Protein AF-A0A9D8AM52-F1 (afdb_monomer)

Sequence (267 aa):
MDIVVISSILGIGSLGLLFGAGLAYASKKFAVEVDPKIEHILDELPGANCGGCGYPGCSGYAEAVVKSGADISLCAPGGDEVIGKIAHILGVEAVAAERRVAVVQCQGNNELAPKRFEYDGVLDCNAAELVMGGDKACTYGCLGLGSCVNACPFDAMEMRDNGLPYVFEEKCTACGMCVAACPRGIMKIIPVSQKIFLGCVSLDKTKAVKQVCKVGCTACTLCSKEKVTPSGSIEMEGNLPKILNIKAEDLNNAVEKCPTKSYVVRN

Mean predicted aligned error: 7.85 Å

pLDDT: mean 92.97, std 5.01, range [64.19, 97.94]

Solvent-accessible surface area (backbone atoms only — not comparable to full-atom values): 14713 Å² total; per-residue (Å²): 131,58,70,65,58,55,52,51,52,51,51,53,51,51,50,50,51,53,51,50,51,50,50,54,50,48,53,64,75,68,58,74,88,70,61,67,66,31,57,58,39,36,73,59,44,80,72,72,52,64,40,57,63,77,31,77,27,48,62,44,39,24,42,32,38,71,77,70,64,43,73,70,63,47,52,47,72,40,41,60,65,33,25,44,54,45,18,62,75,72,74,50,86,64,71,78,61,84,60,43,27,60,43,65,25,48,68,47,28,59,89,40,21,39,64,75,53,86,80,87,73,70,81,29,42,61,65,35,36,73,54,84,48,28,37,39,51,39,76,46,50,70,77,51,40,47,36,36,39,76,47,40,94,61,74,21,44,45,75,43,98,55,38,43,72,46,64,42,63,92,50,34,38,43,41,50,42,31,34,76,48,29,85,62,62,39,38,44,78,44,48,65,81,48,38,64,48,63,17,46,71,47,74,49,50,47,66,64,26,61,74,29,19,65,31,41,49,36,51,77,61,59,48,45,31,55,95,34,16,72,84,58,30,27,44,72,58,88,42,41,79,40,74,75,43,64,82,50,77,45,54,57,44,28,45,72,70,34,93,36,54,24,52,43,77,61,132

Secondary structure (DSSP, 8-state):
--HHHHHHHHHHHHHHHHHHHHHHHHHHHT-----HHHHHHHHHS------TTSSSHHHHHHHHHHHH---TT--TTTHHHHHHHHHHHHT----PPPPEEEEE-----TTTS-BSS---S-S-HHHHHHTTS-SBSSTTS---S-HHHHT-TT--EEE-TTSSEEE-TTT-----HHHHT-TT--EEEEETT--EEE-------THHHHHH-SSS-----GGGSTTT-TT--EEEETTEEEES-TT-TTHHHHHHT-TT--EEE--

Foldseek 3Di:
DDPVVVVVCCVVVVVCVVVVVVVVVCCVVPPDDDDVQLVQLLVLAPQPQLCLLVARGSSRVSCCCPPVVRDQCSRLLSFQVSQVSSCVSVVHDRDGDQHKFKDFLAPFFCVFFPFPDDDDDPLALVVQCVVVCHRTLQSLHQNLSCQLCVQDPQNQWDRDPSSDIDGNRVSGSSSCSSCVRHPNSRMDMDGPLQQKDFSEDDLAADPSCVVGG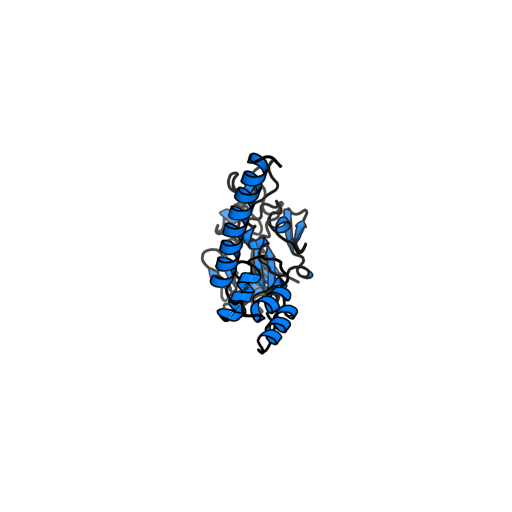LQHQRLPCPCQDCVQVVVSQWDDDRSDIDGNDSNRPSVVSSCVPRPSSRMGGHD

Radius of gyration: 26.73 Å; Cα contacts (8 Å, |Δi|>4): 460; chains: 1; bounding box: 59×30×101 Å

Structure (mmCIF, N/CA/C/O backbone):
data_AF-A0A9D8AM52-F1
#
_entry.id   AF-A0A9D8AM52-F1
#
loop_
_atom_site.group_PDB
_atom_site.id
_atom_site.type_symbol
_atom_site.label_atom_id
_atom_site.label_alt_id
_atom_site.label_comp_id
_atom_site.label_asym_id
_atom_site.label_entity_id
_atom_site.label_seq_id
_atom_site.pdbx_PDB_ins_code
_atom_site.Cartn_x
_atom_site.Cartn_y
_atom_site.Cartn_z
_atom_site.occupancy
_atom_site.B_iso_or_equiv
_atom_site.auth_seq_id
_atom_site.auth_comp_id
_atom_site.auth_asym_id
_atom_site.auth_atom_id
_atom_site.pdbx_PDB_model_num
ATOM 1 N N . MET A 1 1 ? 14.590 5.557 -71.916 1.00 64.19 1 MET A N 1
ATOM 2 C CA . MET A 1 1 ? 14.051 5.837 -70.571 1.00 64.19 1 MET A CA 1
ATOM 3 C C . MET A 1 1 ? 13.563 7.267 -70.595 1.00 64.19 1 MET A C 1
ATOM 5 O O . MET A 1 1 ? 14.347 8.132 -70.970 1.00 64.19 1 MET A O 1
ATOM 9 N N . ASP A 1 2 ? 12.278 7.494 -70.337 1.00 88.62 2 ASP A N 1
ATOM 10 C CA . ASP A 1 2 ? 11.677 8.820 -70.491 1.00 88.62 2 ASP A CA 1
ATOM 11 C C . ASP A 1 2 ? 12.324 9.838 -69.554 1.00 88.62 2 ASP A C 1
ATOM 13 O O . ASP A 1 2 ? 12.661 9.528 -68.409 1.00 88.62 2 ASP A O 1
ATOM 17 N N . ILE A 1 3 ? 12.468 11.073 -70.033 1.00 88.25 3 ILE A N 1
ATOM 18 C CA . ILE A 1 3 ? 13.047 12.182 -69.263 1.00 88.25 3 ILE A CA 1
ATOM 19 C C . ILE A 1 3 ? 12.317 12.399 -67.928 1.00 88.25 3 ILE A C 1
ATOM 21 O O . ILE A 1 3 ? 12.941 12.722 -66.920 1.00 88.25 3 ILE A O 1
ATOM 25 N N . VAL A 1 4 ? 11.012 12.113 -67.903 1.00 88.06 4 VAL A N 1
ATOM 26 C CA . VAL A 1 4 ? 10.169 12.140 -66.704 1.00 88.06 4 VAL A CA 1
ATOM 27 C C . VAL A 1 4 ? 10.651 11.108 -65.683 1.00 88.06 4 VAL A C 1
ATOM 29 O O . VAL A 1 4 ? 10.910 11.464 -64.537 1.00 88.06 4 VAL A O 1
ATOM 32 N N . VAL A 1 5 ? 10.882 9.862 -66.107 1.00 89.38 5 VAL A N 1
ATOM 33 C CA . VAL A 1 5 ? 11.345 8.770 -65.234 1.00 89.38 5 VAL A CA 1
ATOM 34 C C . VAL A 1 5 ? 12.719 9.088 -64.641 1.00 89.38 5 VAL A C 1
ATOM 36 O O . VAL A 1 5 ? 12.931 8.909 -63.443 1.00 89.38 5 VAL A O 1
ATOM 39 N N . ILE A 1 6 ? 13.637 9.630 -65.446 1.00 90.31 6 ILE A N 1
ATOM 40 C CA . ILE A 1 6 ? 14.973 10.029 -64.973 1.00 90.31 6 ILE A CA 1
ATOM 41 C C . ILE A 1 6 ? 14.870 11.171 -63.951 1.00 90.31 6 ILE A C 1
ATOM 43 O O . ILE A 1 6 ? 15.519 11.120 -62.905 1.00 90.31 6 ILE A O 1
ATOM 47 N N . SER A 1 7 ? 14.027 12.176 -64.211 1.00 89.62 7 SER A N 1
ATOM 48 C CA . SER A 1 7 ? 13.844 13.314 -63.301 1.00 89.62 7 SER A CA 1
ATOM 49 C C . SER A 1 7 ? 13.220 12.914 -61.958 1.00 89.62 7 SER A C 1
ATOM 51 O O . SER A 1 7 ? 13.641 13.419 -60.919 1.00 89.62 7 SER A O 1
ATOM 53 N N . SER A 1 8 ? 12.291 11.950 -61.948 1.00 91.44 8 SER A N 1
ATOM 54 C CA . SER A 1 8 ? 11.694 11.415 -60.719 1.00 91.44 8 SER A CA 1
ATOM 55 C C . SER A 1 8 ? 12.702 10.625 -59.885 1.00 91.44 8 SER A C 1
ATOM 57 O O . SER A 1 8 ?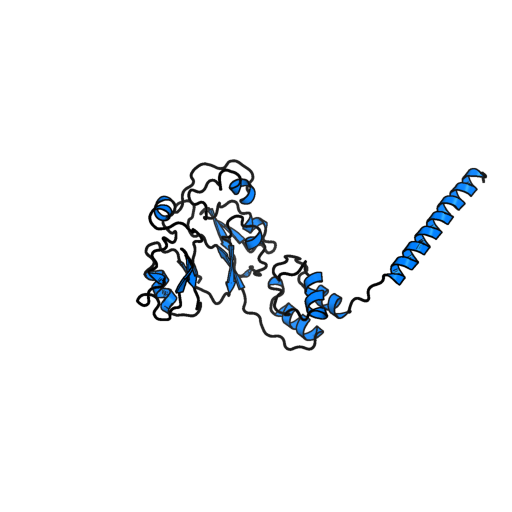 12.762 10.809 -58.670 1.00 91.44 8 SER A O 1
ATOM 59 N N . ILE A 1 9 ? 13.527 9.788 -60.526 1.00 94.06 9 ILE A N 1
ATOM 60 C CA . ILE A 1 9 ? 14.575 9.014 -59.841 1.00 94.06 9 ILE A CA 1
ATOM 61 C C . ILE A 1 9 ? 15.599 9.956 -59.203 1.00 94.06 9 ILE A C 1
ATOM 63 O O . ILE A 1 9 ? 15.948 9.785 -58.036 1.00 94.06 9 ILE A O 1
ATOM 67 N N . LEU A 1 10 ? 16.045 10.980 -59.936 1.00 93.94 10 LEU A N 1
ATOM 68 C CA . LEU A 1 10 ? 16.987 11.970 -59.411 1.00 93.94 10 LEU A CA 1
ATOM 69 C C . LEU A 1 10 ? 16.368 12.816 -58.293 1.00 93.94 10 LEU A C 1
ATOM 71 O O . LEU A 1 10 ? 17.018 13.049 -57.274 1.00 93.94 10 LEU A O 1
ATOM 75 N N . GLY A 1 11 ? 15.112 13.240 -58.445 1.00 94.88 11 GLY A N 1
ATOM 76 C CA . GLY A 1 11 ? 14.396 14.017 -57.434 1.00 94.88 11 GLY A CA 1
ATOM 77 C C . GLY A 1 11 ? 14.260 13.267 -56.110 1.00 94.88 11 GLY A C 1
ATOM 78 O O . GLY A 1 11 ? 14.689 13.758 -55.069 1.00 94.88 11 GLY A O 1
ATOM 79 N N . ILE A 1 12 ? 13.734 12.042 -56.143 1.00 94.94 12 ILE A N 1
ATOM 80 C CA . ILE A 1 12 ? 13.557 11.226 -54.932 1.00 94.94 12 ILE A CA 1
ATOM 81 C C . ILE A 1 12 ? 14.914 10.789 -54.362 1.00 94.94 12 ILE A C 1
ATOM 83 O O . ILE A 1 12 ? 15.113 10.844 -53.149 1.00 94.94 12 ILE A O 1
ATOM 87 N N . GLY A 1 13 ? 15.867 10.407 -55.219 1.00 95.94 13 GLY A N 1
ATOM 88 C CA . GLY A 1 13 ? 17.202 9.982 -54.796 1.00 95.94 13 GLY A CA 1
ATOM 89 C C . GLY A 1 13 ? 17.990 11.092 -54.096 1.00 95.94 13 GLY A C 1
ATOM 90 O O . GLY A 1 13 ? 18.577 10.861 -53.040 1.00 95.94 13 GLY A O 1
ATOM 91 N N . SER A 1 14 ? 17.960 12.311 -54.639 1.00 95.25 14 SER A N 1
ATOM 92 C CA . SER A 1 14 ? 18.618 13.480 -54.035 1.00 95.25 14 SER A CA 1
ATOM 93 C C . SER A 1 14 ? 17.986 13.880 -52.706 1.00 95.25 14 SER A C 1
ATOM 95 O O . SER A 1 14 ? 18.705 14.124 -51.738 1.00 95.25 14 SER A O 1
ATOM 97 N N . LEU A 1 15 ? 16.654 13.884 -52.628 1.00 95.88 15 LEU A N 1
ATOM 98 C CA . LEU A 1 15 ? 15.936 14.202 -51.400 1.00 95.88 15 LEU A CA 1
ATOM 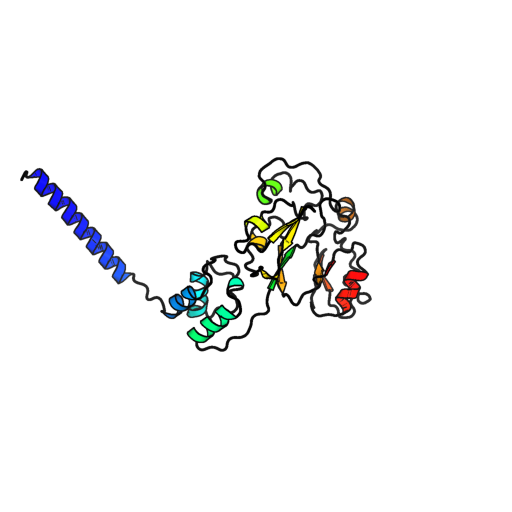99 C C . LEU A 1 15 ? 16.200 13.150 -50.310 1.00 95.88 15 LEU A C 1
ATOM 101 O O . LEU A 1 15 ? 16.452 13.499 -49.158 1.00 95.88 15 LEU A O 1
ATOM 105 N N . GLY A 1 16 ? 16.216 11.868 -50.687 1.00 96.62 16 GLY A N 1
ATOM 106 C CA . GLY A 1 16 ? 16.560 10.764 -49.793 1.00 96.62 16 GLY A CA 1
ATOM 107 C C . GLY A 1 16 ? 17.995 10.853 -49.274 1.00 96.62 16 GLY A C 1
ATOM 108 O O . GLY A 1 16 ? 18.228 10.673 -48.081 1.00 96.62 16 GLY A O 1
ATOM 109 N N . LEU A 1 17 ? 18.953 11.200 -50.137 1.00 96.56 17 LEU A N 1
ATOM 110 C CA . LEU A 1 17 ? 20.350 11.381 -49.739 1.00 96.56 17 LEU A CA 1
ATOM 111 C C . LEU A 1 17 ? 20.526 12.593 -48.816 1.00 96.56 17 LEU A C 1
ATOM 113 O O . LEU A 1 17 ? 21.251 12.505 -47.828 1.00 96.56 17 LEU A O 1
ATOM 117 N N . LEU A 1 18 ? 19.824 13.695 -49.090 1.00 96.81 18 LEU A N 1
ATOM 118 C CA . LEU A 1 18 ? 19.855 14.902 -48.266 1.00 96.81 18 LEU A CA 1
ATOM 119 C C . LEU A 1 18 ? 19.283 14.644 -46.868 1.00 96.81 18 LEU A C 1
ATOM 121 O O . LEU A 1 18 ? 19.942 14.949 -45.872 1.00 96.81 18 LEU A O 1
ATOM 125 N N . PHE A 1 19 ? 18.094 14.044 -46.770 1.00 96.31 19 PHE A N 1
ATOM 126 C CA . PHE A 1 19 ? 17.496 13.733 -45.471 1.00 96.31 19 PHE A CA 1
ATOM 127 C C . PHE A 1 19 ? 18.241 12.620 -44.735 1.00 96.31 19 PHE A C 1
ATOM 129 O O . PHE A 1 19 ? 18.436 12.727 -43.528 1.00 96.31 19 PHE A O 1
ATOM 136 N N . GLY A 1 20 ? 18.724 11.596 -45.441 1.00 96.81 20 GLY A N 1
ATOM 137 C CA . GLY A 1 20 ? 19.531 10.529 -44.850 1.00 96.81 20 GLY A CA 1
ATOM 138 C C . GLY A 1 20 ? 20.843 11.051 -44.264 1.00 96.81 20 GLY A C 1
ATOM 139 O O . GLY A 1 20 ? 21.167 10.754 -43.115 1.00 96.81 20 GLY A O 1
ATOM 140 N N . ALA A 1 21 ? 21.568 11.894 -45.007 1.00 96.44 21 ALA A N 1
ATOM 141 C CA . ALA A 1 21 ? 22.782 12.540 -44.514 1.00 96.44 21 ALA A CA 1
ATOM 142 C C . ALA A 1 21 ? 22.489 13.486 -43.339 1.00 96.44 21 ALA A C 1
ATOM 144 O O . ALA A 1 21 ? 23.230 13.491 -42.354 1.00 96.44 21 ALA A O 1
ATOM 145 N N . GLY A 1 22 ? 21.386 14.240 -43.408 1.00 95.44 22 GLY A N 1
ATOM 146 C CA . GLY A 1 22 ? 20.929 15.106 -42.322 1.00 95.44 22 GLY A CA 1
ATOM 147 C C . GLY A 1 22 ? 20.630 14.333 -41.035 1.00 95.44 22 GLY A C 1
ATOM 148 O O . GLY A 1 22 ? 21.123 14.706 -39.971 1.00 95.44 22 GLY A O 1
ATOM 149 N N . LEU A 1 23 ? 19.893 13.222 -41.129 1.00 94.88 23 LEU A N 1
ATOM 150 C CA . LEU A 1 23 ? 19.590 12.346 -39.994 1.00 94.88 23 LEU A CA 1
ATOM 151 C C . LEU A 1 23 ? 20.847 11.667 -39.441 1.00 94.88 23 LEU A C 1
ATOM 153 O O . LEU A 1 23 ? 21.007 11.602 -38.226 1.00 94.88 23 LEU A O 1
ATOM 157 N N . ALA A 1 24 ? 21.768 11.217 -40.298 1.00 94.75 24 ALA A N 1
ATOM 158 C CA . ALA A 1 24 ? 23.031 10.621 -39.862 1.00 94.75 24 ALA A CA 1
ATOM 159 C C . ALA A 1 24 ? 23.920 11.633 -39.119 1.00 94.75 24 ALA A C 1
ATOM 161 O O . ALA A 1 24 ? 24.517 11.305 -38.091 1.00 94.75 24 ALA A O 1
ATOM 162 N N . TYR A 1 25 ? 23.986 12.876 -39.607 1.00 95.31 25 TYR A N 1
ATOM 163 C CA . TYR A 1 25 ? 24.692 13.959 -38.926 1.00 95.31 25 TYR A CA 1
ATOM 164 C C . TYR A 1 25 ? 24.039 14.296 -37.585 1.00 95.31 25 TYR A C 1
ATOM 166 O O . TYR A 1 25 ? 24.735 14.385 -36.576 1.00 95.31 25 TYR A O 1
ATOM 174 N N . ALA A 1 26 ? 22.711 14.444 -37.559 1.00 92.44 26 ALA A N 1
ATOM 175 C CA . ALA A 1 26 ? 21.971 14.719 -36.334 1.00 92.44 26 ALA A CA 1
ATOM 176 C C . ALA A 1 26 ? 22.157 13.592 -35.306 1.00 92.44 26 ALA A C 1
ATOM 178 O O . ALA A 1 26 ? 22.510 13.868 -34.165 1.00 92.44 26 ALA A O 1
ATOM 179 N N . SER A 1 27 ? 22.022 12.331 -35.721 1.00 89.19 27 SER A N 1
ATOM 180 C CA . SER A 1 27 ? 22.210 11.161 -34.858 1.00 89.19 27 SER A CA 1
ATOM 181 C C . SER A 1 27 ? 23.592 11.139 -34.210 1.00 89.19 27 SER A C 1
ATOM 183 O O . SER A 1 27 ? 23.681 10.906 -33.012 1.00 89.19 27 SER A O 1
ATOM 185 N N . LYS A 1 28 ? 24.663 11.451 -34.953 1.00 88.75 28 LYS A N 1
ATOM 186 C CA . LYS A 1 28 ? 26.018 11.516 -34.382 1.00 88.75 28 LYS A CA 1
ATOM 187 C C . LYS A 1 28 ? 26.247 12.746 -33.510 1.00 88.75 28 LYS A C 1
ATOM 189 O O . LYS A 1 28 ? 26.916 12.648 -32.491 1.00 88.75 28 LYS A O 1
ATOM 194 N N . LYS A 1 29 ? 25.729 13.910 -33.911 1.00 88.56 29 LYS A N 1
ATOM 195 C CA . LYS A 1 29 ? 25.947 15.171 -33.187 1.00 88.56 29 LYS A CA 1
ATOM 196 C C . LYS A 1 29 ? 25.181 15.237 -31.868 1.00 88.56 29 LYS A C 1
ATOM 198 O O . LYS A 1 29 ? 25.658 15.869 -30.933 1.00 88.56 29 LYS A O 1
ATOM 203 N N . PHE A 1 30 ? 24.006 14.618 -31.816 1.00 85.00 30 PHE A N 1
ATOM 204 C CA . PHE A 1 30 ? 23.140 14.576 -30.639 1.00 85.00 30 PHE A CA 1
ATOM 205 C C . PHE A 1 30 ? 23.162 13.208 -29.942 1.00 85.00 30 PHE A C 1
ATOM 207 O O . PHE A 1 30 ? 22.301 12.946 -29.105 1.00 85.00 30 PHE A O 1
ATOM 214 N N . ALA A 1 31 ? 24.122 12.336 -30.274 1.00 77.06 31 ALA A N 1
ATOM 215 C CA . ALA A 1 31 ? 24.335 11.097 -29.539 1.00 77.06 31 ALA A CA 1
ATOM 216 C C . ALA A 1 31 ? 24.716 11.436 -28.093 1.00 77.06 31 ALA A C 1
ATOM 218 O O . ALA A 1 31 ? 25.710 12.120 -27.847 1.00 77.06 31 ALA A O 1
ATOM 219 N N . VAL A 1 32 ? 23.906 10.975 -27.145 1.00 74.50 32 VAL A N 1
ATOM 220 C CA . VAL A 1 32 ? 24.198 11.086 -25.716 1.00 74.50 32 VAL A CA 1
ATOM 221 C C . VAL A 1 32 ? 24.939 9.819 -25.313 1.00 74.50 32 VAL A C 1
ATOM 223 O O . VAL A 1 32 ? 24.418 8.724 -25.511 1.00 74.50 32 VAL A O 1
ATOM 226 N N . GLU A 1 33 ? 26.147 9.955 -24.765 1.00 69.06 33 GLU A N 1
ATOM 227 C CA . GLU A 1 33 ? 26.850 8.822 -24.159 1.00 69.06 33 GLU A CA 1
ATOM 228 C C . GLU A 1 33 ? 26.070 8.364 -22.923 1.00 69.06 33 GLU A C 1
ATOM 230 O O . GLU A 1 33 ? 25.946 9.086 -21.929 1.00 69.06 33 GLU A O 1
ATOM 235 N N . VAL A 1 34 ? 25.484 7.172 -23.017 1.00 70.56 34 VAL A N 1
ATOM 236 C CA . VAL A 1 34 ? 24.830 6.504 -21.893 1.00 70.56 34 VAL A CA 1
ATOM 237 C C . VAL A 1 34 ? 25.910 5.737 -21.141 1.00 70.56 34 VAL A C 1
ATOM 239 O O . VAL A 1 34 ? 26.679 4.993 -21.747 1.00 70.56 34 VAL A O 1
ATOM 242 N N . ASP A 1 35 ? 25.997 5.941 -19.826 1.00 82.44 35 ASP A N 1
ATOM 243 C CA . ASP A 1 35 ? 26.904 5.157 -18.987 1.00 82.44 35 ASP A CA 1
ATOM 244 C C . ASP A 1 35 ? 26.512 3.670 -19.107 1.00 82.44 35 ASP A C 1
ATOM 246 O O . ASP A 1 35 ? 25.353 3.344 -18.830 1.00 82.44 35 ASP A O 1
ATOM 250 N N . PRO A 1 36 ? 27.431 2.764 -19.500 1.00 87.25 36 PRO A N 1
ATOM 251 C CA . PRO A 1 36 ? 27.122 1.344 -19.695 1.00 87.25 36 PRO A CA 1
ATOM 252 C C . PRO A 1 36 ? 26.558 0.676 -18.434 1.00 87.25 36 PRO A C 1
ATOM 254 O O . PRO A 1 36 ? 25.832 -0.312 -18.524 1.00 87.25 36 PRO A O 1
ATOM 257 N N . LYS A 1 37 ? 26.823 1.230 -17.243 1.00 90.25 37 LYS A N 1
ATOM 258 C CA . LYS A 1 37 ? 26.214 0.754 -15.995 1.00 90.25 37 LYS A CA 1
ATOM 259 C C . LYS A 1 37 ? 24.697 0.920 -15.979 1.00 90.25 37 LYS A C 1
ATOM 261 O O . LYS A 1 37 ? 24.026 0.115 -15.344 1.00 90.25 37 LYS A O 1
ATOM 266 N N . ILE A 1 38 ? 24.155 1.939 -16.649 1.00 92.00 38 ILE A N 1
ATOM 267 C CA . ILE A 1 38 ? 22.706 2.173 -16.715 1.00 92.00 38 ILE A CA 1
ATOM 268 C C . ILE A 1 38 ? 22.035 1.039 -17.485 1.00 92.00 38 ILE A C 1
ATOM 270 O O . ILE A 1 38 ? 21.031 0.512 -17.016 1.00 92.00 38 ILE A O 1
ATOM 274 N N . GLU A 1 39 ? 22.601 0.642 -18.627 1.00 90.75 39 GLU A N 1
ATOM 275 C CA . GLU A 1 39 ? 22.085 -0.479 -19.422 1.00 90.75 39 GLU A CA 1
ATOM 276 C C . GLU A 1 39 ? 22.180 -1.791 -18.642 1.00 90.75 39 GLU A C 1
ATOM 278 O O . GLU A 1 39 ? 21.180 -2.487 -18.502 1.00 90.75 39 GLU A O 1
ATOM 283 N N . HIS A 1 40 ? 23.328 -2.069 -18.016 1.00 92.31 40 HIS A N 1
ATOM 284 C CA . HIS A 1 40 ? 23.482 -3.274 -17.197 1.00 92.31 40 HIS A CA 1
ATOM 285 C C . HIS A 1 40 ? 22.491 -3.321 -16.028 1.00 92.31 40 HIS A C 1
ATOM 287 O O . HIS A 1 40 ? 21.925 -4.368 -15.745 1.00 92.31 40 HIS A O 1
ATOM 293 N N . ILE A 1 41 ? 22.258 -2.202 -15.334 1.00 93.62 41 ILE A N 1
ATOM 294 C CA . ILE A 1 41 ? 21.264 -2.161 -14.254 1.00 93.62 41 ILE A CA 1
ATOM 295 C C . ILE A 1 41 ? 19.858 -2.365 -14.818 1.00 93.62 41 ILE A C 1
ATOM 297 O O . ILE A 1 41 ? 19.063 -3.074 -14.209 1.00 93.62 41 ILE A O 1
ATOM 301 N N . LEU A 1 42 ? 19.540 -1.759 -15.964 1.00 94.12 42 LEU A N 1
ATOM 302 C CA . LEU A 1 42 ? 18.236 -1.901 -16.604 1.00 94.12 42 LEU A CA 1
ATOM 303 C C . LEU A 1 42 ? 17.927 -3.357 -16.971 1.00 94.12 42 LEU A C 1
ATOM 305 O O . LEU A 1 42 ? 16.803 -3.794 -16.731 1.00 94.12 42 LEU A O 1
ATOM 309 N N . ASP A 1 43 ? 18.912 -4.094 -17.482 1.00 94.25 43 ASP A N 1
ATOM 310 C CA . ASP A 1 43 ? 18.779 -5.511 -17.841 1.00 94.25 43 ASP A CA 1
ATOM 311 C C . ASP A 1 43 ? 18.510 -6.409 -16.624 1.00 94.25 43 ASP A C 1
ATOM 313 O O . ASP A 1 43 ? 17.836 -7.433 -16.737 1.00 94.25 43 ASP A O 1
ATOM 317 N N . GLU A 1 44 ? 18.988 -6.011 -15.443 1.00 94.44 44 GLU A N 1
ATOM 318 C CA . GLU A 1 44 ? 18.747 -6.740 -14.195 1.00 94.44 44 GLU A CA 1
ATOM 319 C C . GLU A 1 44 ? 17.420 -6.361 -13.517 1.00 94.44 44 GLU A C 1
ATOM 321 O O . GLU A 1 44 ? 16.970 -7.057 -12.604 1.00 94.44 44 GLU A O 1
ATOM 326 N N . LEU A 1 45 ? 16.766 -5.269 -13.933 1.00 93.25 45 LEU A N 1
ATOM 327 C CA . LEU A 1 45 ? 15.474 -4.867 -13.379 1.00 93.25 45 LEU A CA 1
ATOM 328 C C . LEU A 1 45 ? 14.329 -5.729 -13.945 1.00 93.25 45 LEU A C 1
ATOM 330 O O . LEU A 1 45 ? 14.338 -6.089 -15.118 1.00 93.25 45 LEU A O 1
ATOM 334 N N . PRO A 1 46 ? 13.234 -5.951 -13.190 1.00 90.25 46 PRO A N 1
ATOM 335 C CA . PRO A 1 46 ? 12.106 -6.775 -13.650 1.00 90.25 46 PRO A CA 1
ATOM 336 C C . PRO A 1 46 ? 11.311 -6.236 -14.856 1.00 90.25 46 PRO A C 1
ATOM 338 O O . PRO A 1 46 ? 10.305 -6.831 -15.231 1.00 90.25 46 PRO A O 1
ATOM 341 N N . GLY A 1 47 ? 11.649 -5.060 -15.400 1.00 90.31 47 GLY A N 1
ATOM 342 C CA . GLY A 1 47 ? 10.952 -4.459 -16.548 1.00 90.31 47 GLY A CA 1
ATOM 343 C C . GLY A 1 47 ? 9.487 -4.051 -16.312 1.00 90.31 47 GLY A C 1
ATOM 344 O O . GLY A 1 47 ? 8.809 -3.628 -17.245 1.00 90.31 47 GLY A O 1
ATOM 345 N N . ALA A 1 48 ? 8.980 -4.139 -15.077 1.00 88.62 48 ALA A N 1
ATOM 346 C CA . ALA A 1 48 ? 7.563 -3.931 -14.763 1.00 88.62 48 ALA A CA 1
ATOM 347 C C . ALA A 1 48 ? 7.077 -2.475 -14.910 1.00 88.62 48 ALA A C 1
ATOM 349 O O . ALA A 1 48 ? 5.874 -2.237 -14.916 1.00 88.62 48 ALA A O 1
ATOM 350 N N . ASN A 1 49 ? 7.987 -1.493 -14.969 1.00 90.69 49 ASN A N 1
ATOM 351 C CA . ASN A 1 49 ? 7.686 -0.063 -15.158 1.00 90.69 49 ASN A CA 1
ATOM 352 C C . ASN A 1 49 ? 6.584 0.512 -14.239 1.00 90.69 49 ASN A C 1
ATOM 354 O O . ASN A 1 49 ? 5.893 1.464 -14.587 1.00 90.69 49 ASN A O 1
ATOM 358 N N . CYS A 1 50 ? 6.442 -0.044 -13.035 1.00 87.88 50 CYS A N 1
ATOM 359 C CA . CYS A 1 50 ? 5.319 0.245 -12.141 1.00 87.88 50 CYS A CA 1
ATOM 360 C C . CYS A 1 50 ? 5.369 1.604 -11.423 1.00 87.88 50 CYS A C 1
ATOM 362 O O . CYS A 1 50 ? 4.386 1.996 -10.801 1.00 87.88 50 CYS A O 1
ATOM 364 N N . GLY A 1 51 ? 6.516 2.291 -11.427 1.00 88.81 51 GLY A N 1
ATOM 365 C CA . GLY A 1 51 ? 6.699 3.572 -10.732 1.00 88.81 51 GLY A CA 1
ATOM 366 C C . GLY A 1 51 ? 6.694 3.501 -9.198 1.00 88.81 51 GLY A C 1
ATOM 367 O O . GLY A 1 51 ? 6.806 4.536 -8.547 1.00 88.81 51 GLY A O 1
ATOM 368 N N . GLY A 1 52 ? 6.612 2.308 -8.595 1.00 86.00 52 GLY A N 1
ATOM 369 C CA . GLY A 1 52 ? 6.550 2.136 -7.136 1.00 86.00 52 GLY A CA 1
ATOM 370 C C . GLY A 1 52 ? 7.768 2.670 -6.373 1.00 86.00 52 GLY A C 1
ATOM 371 O O . GLY A 1 52 ? 7.647 3.037 -5.208 1.00 86.00 52 GLY A O 1
ATOM 372 N N . CYS A 1 53 ? 8.924 2.762 -7.035 1.00 87.75 53 CYS A N 1
ATOM 373 C CA . CYS A 1 53 ? 10.151 3.348 -6.492 1.00 87.75 53 CYS A CA 1
ATOM 374 C C . CYS A 1 53 ? 10.194 4.887 -6.558 1.00 87.75 53 CYS A C 1
ATOM 376 O O . CYS A 1 53 ? 11.154 5.478 -6.075 1.00 87.75 53 CYS A O 1
ATOM 378 N N . GLY A 1 54 ? 9.192 5.541 -7.161 1.00 89.12 54 GLY A N 1
ATOM 379 C CA . GLY A 1 54 ? 9.143 6.999 -7.332 1.00 89.12 54 GLY A CA 1
ATOM 380 C C . GLY A 1 54 ? 9.826 7.534 -8.598 1.00 89.12 54 GLY A C 1
ATOM 381 O O . GLY A 1 54 ? 9.845 8.745 -8.802 1.00 89.12 54 GLY A O 1
ATOM 382 N N . TYR A 1 55 ? 10.347 6.656 -9.461 1.00 93.88 55 TYR A N 1
ATOM 383 C CA . TYR A 1 55 ? 11.007 7.017 -10.722 1.00 93.88 55 TYR A CA 1
ATOM 384 C C . TYR A 1 55 ? 10.156 6.645 -11.950 1.00 93.88 55 TYR A C 1
ATOM 386 O O . TYR A 1 55 ? 9.348 5.710 -11.875 1.00 93.88 55 TYR A O 1
ATOM 394 N N . PRO A 1 56 ? 10.317 7.347 -13.092 1.00 90.94 56 PRO A N 1
ATOM 395 C CA . PRO A 1 56 ? 9.561 7.081 -14.314 1.00 90.94 56 PRO A CA 1
ATOM 396 C C . PRO A 1 56 ? 10.053 5.795 -14.999 1.00 90.94 56 PRO A C 1
ATOM 398 O O . PRO A 1 56 ? 10.864 5.822 -15.922 1.00 90.94 56 PRO A O 1
ATOM 401 N N . GLY A 1 57 ? 9.551 4.656 -14.529 1.00 92.06 57 GLY A N 1
ATOM 402 C CA . GLY A 1 57 ? 9.874 3.337 -15.070 1.00 92.06 57 GLY A CA 1
ATOM 403 C C . GLY A 1 57 ? 11.233 2.787 -14.626 1.00 92.06 57 GLY A C 1
ATOM 404 O O . GLY A 1 57 ? 11.951 3.382 -13.821 1.00 92.06 57 GLY A O 1
ATOM 405 N N . CYS A 1 58 ? 11.573 1.607 -15.147 1.00 94.62 58 CYS A N 1
ATOM 406 C CA . CYS A 1 58 ? 12.811 0.901 -14.817 1.00 94.62 58 CYS A CA 1
ATOM 407 C C . CYS A 1 58 ? 14.049 1.649 -15.332 1.00 94.62 58 CYS A C 1
ATOM 409 O O . CYS A 1 58 ? 15.024 1.771 -14.599 1.00 94.62 58 CYS A O 1
ATOM 411 N N . SER A 1 59 ? 13.991 2.218 -16.541 1.00 94.06 59 SER A N 1
ATOM 412 C CA . SER A 1 59 ? 15.095 3.004 -17.111 1.00 94.06 59 SER A CA 1
ATOM 413 C C . SER A 1 59 ? 15.378 4.271 -16.307 1.00 94.06 59 SER A C 1
ATOM 415 O O . SER A 1 59 ? 16.533 4.548 -15.997 1.00 94.06 59 SER A O 1
ATOM 417 N N . GLY A 1 60 ? 14.333 4.997 -15.894 1.00 93.75 60 GLY A N 1
ATOM 418 C CA . GLY A 1 60 ? 14.478 6.180 -15.047 1.00 93.75 60 GLY A CA 1
ATOM 419 C C . GLY A 1 60 ? 15.077 5.856 -13.677 1.00 93.75 60 GLY A C 1
ATOM 420 O O . GLY A 1 60 ? 15.882 6.626 -13.159 1.00 93.75 60 GLY A O 1
ATOM 421 N N . TYR A 1 61 ? 14.730 4.700 -13.102 1.00 95.00 61 TYR A N 1
ATOM 422 C CA . TYR A 1 61 ? 15.353 4.234 -11.865 1.00 95.00 61 TYR A CA 1
ATOM 423 C C . TYR A 1 61 ? 16.826 3.852 -12.067 1.00 95.00 61 TYR A C 1
ATOM 425 O O . TYR A 1 61 ? 17.673 4.312 -11.306 1.00 95.00 61 TYR A O 1
ATOM 433 N N . ALA A 1 62 ? 17.148 3.079 -13.110 1.00 95.00 62 ALA A N 1
ATOM 434 C CA . ALA A 1 62 ? 18.523 2.700 -13.439 1.00 95.00 62 ALA A CA 1
ATOM 435 C C . ALA A 1 62 ? 19.421 3.932 -13.649 1.00 95.00 62 ALA A C 1
ATOM 437 O O . ALA A 1 62 ? 20.526 4.009 -13.110 1.00 95.00 62 ALA A O 1
ATOM 438 N N . GLU A 1 63 ? 18.918 4.940 -14.366 1.00 93.75 63 GLU A N 1
ATOM 439 C CA . GLU A 1 63 ? 19.618 6.207 -14.558 1.00 93.75 63 GLU A CA 1
ATOM 440 C C . GLU A 1 63 ? 19.829 6.949 -13.232 1.00 93.75 63 GLU A C 1
ATOM 442 O O . GLU A 1 63 ? 20.932 7.430 -12.970 1.00 93.75 63 GLU A O 1
ATOM 447 N N . ALA A 1 64 ? 18.810 7.017 -12.371 1.00 94.12 64 ALA A N 1
ATOM 448 C CA . ALA A 1 64 ? 18.906 7.691 -11.080 1.00 94.12 64 ALA A CA 1
ATOM 449 C C . ALA A 1 64 ? 19.887 7.003 -10.120 1.00 94.12 64 ALA A C 1
ATOM 451 O O . ALA A 1 64 ? 20.595 7.686 -9.378 1.00 94.12 64 ALA A O 1
ATOM 452 N N . VAL A 1 65 ? 19.970 5.672 -10.149 1.00 93.88 65 VAL A N 1
ATOM 453 C CA . VAL A 1 65 ? 20.944 4.904 -9.363 1.00 93.88 65 VAL A CA 1
ATOM 454 C C . VAL A 1 65 ? 22.372 5.291 -9.752 1.00 93.88 65 VAL A C 1
ATOM 456 O O . VAL A 1 65 ? 23.188 5.579 -8.880 1.00 93.88 65 VAL A O 1
ATOM 459 N N . VAL A 1 66 ? 22.668 5.378 -11.052 1.00 92.06 66 VAL A N 1
ATOM 460 C CA . VAL A 1 66 ? 24.022 5.694 -11.538 1.00 92.06 66 VAL A CA 1
ATOM 461 C C . VAL A 1 66 ? 24.348 7.184 -11.429 1.00 92.06 66 VAL A C 1
ATOM 463 O O . VAL A 1 66 ? 25.412 7.548 -10.936 1.00 92.06 66 VAL A O 1
ATOM 466 N N . LYS A 1 67 ? 23.453 8.062 -11.894 1.00 90.62 67 LYS A N 1
ATOM 467 C CA . LYS A 1 67 ? 23.733 9.502 -12.030 1.00 90.62 67 LYS A CA 1
ATOM 468 C C . LYS A 1 67 ? 23.436 10.304 -10.771 1.00 90.62 67 LYS A C 1
ATOM 470 O O . LYS A 1 67 ? 24.091 11.311 -10.521 1.00 90.62 67 LYS A O 1
ATOM 475 N N . SER A 1 68 ? 22.416 9.908 -10.016 1.00 87.88 68 SER A N 1
ATOM 476 C CA . SER A 1 68 ? 21.914 10.667 -8.865 1.00 87.88 68 SER A CA 1
ATOM 477 C C . SER A 1 68 ? 22.182 9.979 -7.527 1.00 87.88 68 SER A C 1
ATOM 479 O O . SER A 1 68 ? 21.878 10.564 -6.492 1.00 87.88 68 SER A O 1
ATOM 481 N N . GLY A 1 69 ? 22.745 8.765 -7.535 1.00 86.38 69 GLY A N 1
ATOM 482 C CA . GLY A 1 69 ? 22.994 7.986 -6.323 1.00 86.38 69 GLY A CA 1
ATOM 483 C C . GLY A 1 69 ? 21.707 7.546 -5.627 1.00 86.38 69 GLY A C 1
ATOM 484 O O . GLY A 1 69 ? 21.663 7.506 -4.399 1.00 86.38 69 GLY A O 1
ATOM 485 N N . ALA A 1 70 ? 20.644 7.277 -6.394 1.00 91.44 70 ALA A N 1
ATOM 486 C CA . ALA A 1 70 ? 19.418 6.718 -5.838 1.00 91.44 70 ALA A CA 1
ATOM 487 C C . ALA A 1 70 ? 19.706 5.394 -5.116 1.00 91.44 70 ALA A C 1
ATOM 489 O O . ALA A 1 70 ? 20.545 4.605 -5.552 1.00 91.44 70 ALA A O 1
ATOM 490 N N . ASP A 1 71 ? 18.985 5.149 -4.024 1.00 90.31 71 ASP A N 1
ATOM 491 C CA . ASP A 1 71 ? 19.143 3.928 -3.240 1.00 90.31 71 ASP A CA 1
ATOM 492 C C . ASP A 1 71 ? 18.823 2.688 -4.102 1.00 90.31 71 ASP A C 1
ATOM 494 O O . ASP A 1 71 ? 17.813 2.647 -4.812 1.00 90.31 71 ASP A O 1
ATOM 498 N N . ILE A 1 72 ? 19.699 1.680 -4.058 1.00 91.69 72 ILE A N 1
ATOM 499 C CA . ILE A 1 72 ? 19.620 0.452 -4.867 1.00 91.69 72 ILE A CA 1
ATOM 500 C C . ILE A 1 72 ? 18.520 -0.516 -4.397 1.00 91.69 72 ILE A C 1
ATOM 502 O O . ILE A 1 72 ? 18.183 -1.462 -5.104 1.00 91.69 72 ILE A O 1
ATOM 506 N N . SER A 1 73 ? 17.939 -0.269 -3.219 1.00 90.12 73 SER A N 1
ATOM 507 C CA . SER A 1 73 ? 16.904 -1.090 -2.582 1.00 90.12 73 SER A CA 1
ATOM 508 C C . SER A 1 73 ? 15.467 -0.691 -2.925 1.00 90.12 73 SER A C 1
ATOM 510 O O . SER A 1 73 ? 14.511 -1.298 -2.439 1.00 90.12 73 SER A O 1
ATOM 512 N N . LEU A 1 74 ? 15.276 0.314 -3.785 1.00 88.94 74 LEU A N 1
ATOM 513 C CA . LEU A 1 74 ? 13.948 0.866 -4.076 1.00 88.94 74 LEU A CA 1
ATOM 514 C C . LEU A 1 74 ? 13.116 -0.002 -5.031 1.00 88.94 74 LEU A C 1
ATOM 516 O O . LEU A 1 74 ? 11.894 0.161 -5.098 1.00 88.94 74 LEU A O 1
ATOM 520 N N . CYS A 1 75 ? 13.731 -0.934 -5.767 1.00 90.62 75 CYS A N 1
ATOM 521 C CA . CYS A 1 75 ? 12.998 -1.860 -6.630 1.00 90.62 75 CYS A CA 1
ATOM 522 C C . CYS A 1 75 ? 12.353 -2.994 -5.818 1.00 90.62 75 CYS A C 1
ATOM 524 O O . CYS A 1 75 ? 12.849 -4.120 -5.785 1.00 90.62 75 CYS A O 1
ATOM 526 N N . ALA A 1 76 ? 11.199 -2.717 -5.206 1.00 87.25 76 ALA A N 1
ATOM 527 C CA . ALA A 1 76 ? 10.461 -3.718 -4.434 1.00 87.25 76 ALA A CA 1
ATOM 528 C C . ALA A 1 76 ? 10.161 -5.022 -5.220 1.00 87.25 76 ALA A C 1
ATOM 530 O O . ALA A 1 76 ? 10.331 -6.094 -4.642 1.00 87.25 76 ALA A O 1
ATOM 531 N N . PRO A 1 77 ? 9.813 -4.987 -6.529 1.00 89.25 77 PRO A N 1
ATOM 532 C CA . PRO A 1 77 ? 9.642 -6.212 -7.314 1.00 89.25 77 PRO A CA 1
ATOM 533 C C . PRO A 1 77 ? 10.915 -6.999 -7.598 1.00 89.25 77 PRO A C 1
ATOM 535 O O . PRO A 1 77 ? 10.824 -8.202 -7.811 1.00 89.25 77 PRO A O 1
ATOM 538 N N . GLY A 1 78 ? 12.073 -6.339 -7.622 1.00 87.12 78 GLY A N 1
ATOM 539 C CA . GLY A 1 78 ? 13.358 -7.002 -7.829 1.00 87.12 78 GLY A CA 1
ATOM 540 C C . GLY A 1 78 ? 13.879 -7.700 -6.572 1.00 87.12 78 GLY A C 1
ATOM 541 O O . GLY A 1 78 ? 14.576 -8.707 -6.667 1.00 87.12 78 GLY A O 1
ATOM 542 N N . GLY A 1 79 ? 13.516 -7.182 -5.395 1.00 87.19 79 GLY A N 1
ATOM 543 C CA . GLY A 1 79 ? 13.930 -7.738 -4.110 1.00 87.19 79 GLY A CA 1
ATOM 544 C C . GLY A 1 79 ? 15.452 -7.814 -3.946 1.00 87.19 79 GLY A C 1
ATOM 545 O O . GLY A 1 79 ? 16.212 -7.139 -4.641 1.00 87.19 79 GLY A O 1
ATOM 546 N N . ASP A 1 80 ? 15.897 -8.663 -3.019 1.00 86.88 80 ASP A N 1
ATOM 547 C CA . ASP A 1 80 ? 17.316 -8.781 -2.657 1.00 86.88 80 ASP A CA 1
ATOM 548 C C . ASP A 1 80 ? 18.199 -9.289 -3.809 1.00 86.88 80 ASP A C 1
ATOM 550 O O . ASP A 1 80 ? 19.380 -8.950 -3.870 1.00 86.88 80 ASP A O 1
ATOM 554 N N . GLU A 1 81 ? 17.638 -10.057 -4.752 1.00 89.31 81 GLU A N 1
ATOM 555 C CA . GLU A 1 81 ? 18.376 -10.536 -5.927 1.00 89.31 81 GLU A CA 1
ATOM 556 C C . GLU A 1 81 ? 18.849 -9.361 -6.792 1.00 89.31 81 GLU A C 1
ATOM 558 O O . GLU A 1 81 ? 20.034 -9.250 -7.111 1.00 89.31 81 GLU A O 1
ATOM 563 N N . VAL A 1 82 ? 17.932 -8.451 -7.126 1.00 91.69 82 VAL A N 1
ATOM 564 C CA . VAL A 1 82 ? 18.243 -7.258 -7.921 1.00 91.69 82 VAL A CA 1
ATOM 565 C C . VAL A 1 82 ? 19.166 -6.318 -7.155 1.00 91.69 82 VAL A C 1
ATOM 567 O O . VAL A 1 82 ? 20.108 -5.792 -7.741 1.00 91.69 82 VAL A O 1
ATOM 570 N N . ILE A 1 83 ? 18.976 -6.163 -5.841 1.00 90.69 83 ILE A N 1
ATOM 571 C CA . ILE A 1 83 ? 19.887 -5.374 -4.996 1.00 90.69 83 ILE A CA 1
ATOM 572 C C . ILE A 1 83 ? 21.313 -5.921 -5.093 1.00 90.69 83 ILE A C 1
ATOM 574 O O . ILE A 1 83 ? 22.243 -5.154 -5.330 1.00 90.69 83 ILE A O 1
ATOM 578 N N . GLY A 1 84 ? 21.492 -7.239 -4.961 1.00 89.38 84 GLY A N 1
ATOM 579 C CA . GLY A 1 84 ? 22.800 -7.885 -5.063 1.00 89.38 84 GLY A CA 1
ATOM 580 C C . GLY A 1 84 ? 23.463 -7.681 -6.427 1.00 89.38 84 GLY A C 1
ATOM 581 O O . GLY A 1 84 ? 24.653 -7.372 -6.499 1.00 89.38 84 GLY A O 1
ATOM 582 N N . LYS A 1 85 ? 22.688 -7.786 -7.510 1.00 92.81 85 LYS A N 1
ATOM 583 C CA . LYS A 1 85 ? 23.170 -7.562 -8.881 1.00 92.81 85 LYS A CA 1
ATOM 584 C C . LYS A 1 85 ? 23.585 -6.109 -9.117 1.00 92.81 85 LYS A C 1
ATOM 586 O O . LYS A 1 85 ? 24.683 -5.856 -9.609 1.00 92.81 85 LYS A O 1
ATOM 591 N N . ILE A 1 86 ? 22.761 -5.148 -8.696 1.00 92.44 86 ILE A N 1
ATOM 592 C CA . ILE A 1 86 ? 23.076 -3.716 -8.798 1.00 92.44 86 ILE A CA 1
ATOM 593 C C . ILE A 1 86 ? 24.300 -3.371 -7.940 1.00 92.44 86 ILE A C 1
ATOM 595 O O . ILE A 1 86 ? 25.195 -2.661 -8.399 1.00 92.44 86 ILE A O 1
ATOM 599 N N . ALA A 1 87 ? 24.383 -3.911 -6.722 1.00 91.75 87 ALA A N 1
ATOM 600 C CA . ALA A 1 87 ? 25.521 -3.723 -5.830 1.00 91.75 87 ALA A CA 1
ATOM 601 C C . ALA A 1 87 ? 26.830 -4.216 -6.465 1.00 91.75 87 ALA A C 1
ATOM 603 O O . ALA A 1 87 ? 27.835 -3.505 -6.439 1.00 91.75 87 ALA A O 1
ATOM 604 N N . HIS A 1 88 ? 26.796 -5.379 -7.126 1.00 91.44 88 HIS A N 1
ATOM 605 C CA . HIS A 1 88 ? 27.928 -5.911 -7.883 1.00 91.44 88 HIS A CA 1
ATOM 606 C C . HIS A 1 88 ? 28.332 -4.997 -9.055 1.00 91.44 88 HIS A C 1
ATOM 608 O O . HIS A 1 88 ? 29.519 -4.743 -9.246 1.00 91.44 88 HIS A O 1
ATOM 614 N N . ILE A 1 89 ? 27.369 -4.450 -9.810 1.00 91.31 89 ILE A N 1
ATOM 615 C CA . ILE A 1 89 ? 27.638 -3.515 -10.923 1.00 91.31 89 ILE A CA 1
ATOM 616 C C . ILE A 1 89 ? 28.285 -2.209 -10.426 1.00 91.31 89 ILE A C 1
ATOM 618 O O . ILE A 1 89 ? 29.164 -1.648 -11.087 1.00 91.31 89 ILE A O 1
ATOM 622 N N . LEU A 1 90 ? 27.859 -1.710 -9.264 1.00 89.56 90 LEU A N 1
ATOM 623 C CA . LEU A 1 90 ? 28.354 -0.455 -8.691 1.00 89.56 90 LEU A CA 1
ATOM 624 C C . LEU A 1 90 ? 29.598 -0.626 -7.808 1.00 89.56 90 LEU A C 1
ATOM 626 O O . LEU A 1 90 ? 30.263 0.368 -7.521 1.00 89.56 90 LEU A O 1
ATOM 630 N N . GLY A 1 91 ? 29.928 -1.856 -7.406 1.00 85.88 91 GLY A N 1
ATOM 631 C CA . GLY A 1 91 ? 31.015 -2.151 -6.472 1.00 85.88 91 GLY A CA 1
ATOM 632 C C . GLY A 1 91 ? 30.720 -1.704 -5.036 1.00 85.88 91 GLY A C 1
ATOM 633 O O . GLY A 1 91 ? 31.639 -1.299 -4.326 1.00 85.88 91 GLY A O 1
ATOM 634 N N . VAL A 1 92 ? 29.451 -1.733 -4.621 1.00 87.81 92 VAL A N 1
ATOM 635 C CA . VAL A 1 92 ? 29.001 -1.363 -3.266 1.00 87.81 92 VAL A CA 1
ATOM 636 C C . VAL A 1 92 ? 28.514 -2.593 -2.499 1.00 87.81 92 VAL A C 1
ATOM 638 O O . VAL A 1 92 ? 28.245 -3.635 -3.093 1.00 87.81 92 VAL A O 1
ATOM 641 N N . GLU A 1 93 ? 28.396 -2.494 -1.176 1.00 82.44 93 GLU A N 1
ATOM 642 C CA . GLU A 1 93 ? 27.815 -3.573 -0.370 1.00 82.44 93 GLU A CA 1
ATOM 643 C C . GLU A 1 93 ? 26.287 -3.612 -0.514 1.00 82.44 93 GLU A C 1
ATOM 645 O O . GLU A 1 93 ? 25.608 -2.588 -0.424 1.00 82.44 93 GLU A O 1
ATOM 650 N N . ALA A 1 94 ? 25.742 -4.812 -0.714 1.00 78.44 94 ALA A N 1
ATOM 651 C CA . ALA A 1 94 ? 24.304 -5.042 -0.731 1.00 78.44 94 ALA A CA 1
ATOM 652 C C . ALA A 1 94 ? 23.766 -5.114 0.704 1.00 78.44 94 ALA A C 1
ATOM 654 O O . ALA A 1 94 ? 24.149 -5.996 1.475 1.00 78.44 94 ALA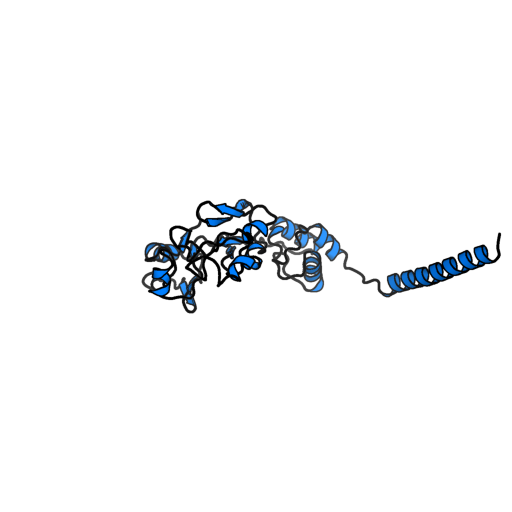 A O 1
ATOM 655 N N . VAL A 1 95 ? 22.837 -4.223 1.046 1.00 76.19 95 VAL A N 1
ATOM 656 C CA . VAL A 1 95 ? 22.061 -4.310 2.289 1.00 76.19 95 VAL A CA 1
ATOM 657 C C . VAL A 1 95 ? 20.664 -4.803 1.938 1.00 76.19 95 VAL A C 1
ATOM 659 O O . VAL A 1 95 ? 19.988 -4.204 1.103 1.00 76.19 95 VAL A O 1
ATOM 662 N N . ALA A 1 96 ? 20.242 -5.903 2.565 1.00 73.06 96 ALA A N 1
ATOM 663 C CA . ALA A 1 96 ? 18.920 -6.477 2.338 1.00 73.06 96 ALA A CA 1
ATOM 664 C C . ALA A 1 96 ? 17.820 -5.481 2.728 1.00 73.06 96 ALA A C 1
ATOM 666 O O . ALA A 1 96 ? 17.860 -4.877 3.807 1.00 73.06 96 ALA A O 1
ATOM 667 N N . ALA A 1 97 ? 16.826 -5.328 1.857 1.00 76.38 97 ALA A N 1
ATOM 668 C CA . ALA A 1 97 ? 15.695 -4.451 2.118 1.00 76.38 97 ALA A CA 1
ATOM 669 C C . ALA A 1 97 ? 14.681 -5.161 3.021 1.00 76.38 97 ALA A C 1
ATOM 671 O O . ALA A 1 97 ? 14.393 -6.346 2.852 1.00 76.38 97 ALA A O 1
ATOM 672 N N . GLU A 1 98 ? 14.069 -4.445 3.969 1.00 84.00 98 GLU A N 1
ATOM 673 C CA . GLU A 1 98 ? 12.955 -5.030 4.718 1.00 84.00 98 GLU A CA 1
ATOM 674 C C . GLU A 1 98 ? 11.790 -5.311 3.759 1.00 84.00 98 GLU A C 1
ATOM 676 O O . GLU A 1 98 ? 11.212 -4.388 3.180 1.00 84.00 98 GLU A O 1
ATOM 681 N N . ARG A 1 99 ? 11.413 -6.588 3.618 1.00 87.62 99 ARG A N 1
ATOM 682 C CA . ARG A 1 99 ? 10.301 -7.004 2.758 1.00 87.62 99 ARG A CA 1
ATOM 683 C C . ARG A 1 99 ? 9.007 -6.291 3.153 1.00 87.62 99 ARG A C 1
ATOM 685 O O . ARG A 1 99 ? 8.631 -6.231 4.327 1.00 87.62 99 ARG A O 1
ATOM 692 N N . ARG A 1 100 ? 8.281 -5.803 2.148 1.00 92.44 100 ARG A N 1
ATOM 693 C CA . ARG A 1 100 ? 7.008 -5.085 2.299 1.00 92.44 100 ARG A CA 1
ATOM 694 C C . ARG A 1 100 ? 5.892 -5.794 1.543 1.00 92.44 100 ARG A C 1
ATOM 696 O O . ARG A 1 100 ? 6.149 -6.634 0.688 1.00 92.44 100 ARG A O 1
ATOM 703 N N . VAL A 1 101 ? 4.652 -5.446 1.862 1.00 95.44 101 VAL A N 1
ATOM 704 C CA . VAL A 1 101 ? 3.450 -6.087 1.320 1.00 95.44 101 VAL A CA 1
ATOM 705 C C . VAL A 1 101 ? 2.276 -5.111 1.322 1.00 95.44 101 VAL A C 1
ATOM 707 O O . VAL A 1 101 ? 2.182 -4.225 2.177 1.00 95.44 101 VAL A O 1
ATOM 710 N N . ALA A 1 102 ? 1.394 -5.253 0.334 1.00 97.06 102 ALA A N 1
ATOM 711 C CA . ALA A 1 102 ? 0.143 -4.515 0.271 1.00 97.06 102 ALA A CA 1
ATOM 712 C C . ALA A 1 102 ? -0.876 -5.064 1.275 1.00 97.06 102 ALA A C 1
ATOM 714 O O . ALA A 1 102 ? -1.057 -6.268 1.403 1.00 97.06 102 ALA A O 1
ATOM 715 N N . VAL A 1 103 ? -1.586 -4.170 1.951 1.00 97.19 103 VAL A N 1
ATOM 716 C CA . VAL A 1 103 ? -2.678 -4.503 2.864 1.00 97.19 103 VAL A CA 1
ATOM 717 C C . VAL A 1 103 ? -3.908 -3.664 2.565 1.00 97.19 103 VAL A C 1
ATOM 719 O O . VAL A 1 103 ? -3.820 -2.553 2.038 1.00 97.19 103 VAL A O 1
ATOM 722 N N . VAL A 1 104 ? -5.064 -4.204 2.939 1.00 97.12 104 VAL A N 1
ATOM 723 C CA . VAL A 1 104 ? -6.371 -3.576 2.752 1.00 97.12 104 VAL A CA 1
ATOM 724 C C . VAL A 1 104 ? -6.800 -2.937 4.071 1.00 97.12 104 VAL A C 1
ATOM 726 O O . VAL A 1 104 ? -7.135 -3.634 5.027 1.00 97.12 104 VAL A O 1
ATOM 729 N N . GLN A 1 105 ? -6.839 -1.606 4.148 1.00 97.31 105 GLN A N 1
ATOM 730 C CA . GLN A 1 105 ? -7.300 -0.884 5.341 1.00 97.31 105 GLN A CA 1
ATOM 731 C C . GLN A 1 105 ? -8.834 -0.751 5.404 1.00 97.31 105 GLN A C 1
ATOM 733 O O . GLN A 1 105 ? -9.382 0.325 5.653 1.00 97.31 105 GLN A O 1
ATOM 738 N N . CYS A 1 106 ? -9.552 -1.850 5.167 1.00 97.06 106 CYS A N 1
ATOM 739 C CA . CYS A 1 106 ? -11.006 -1.917 5.292 1.00 97.06 106 CYS A CA 1
ATOM 740 C C . CYS A 1 106 ? -11.449 -3.321 5.712 1.00 97.06 106 CYS A C 1
ATOM 742 O O . CYS A 1 106 ? -11.212 -4.281 4.989 1.00 97.06 106 CYS A O 1
ATOM 744 N N . GLN A 1 107 ? -12.136 -3.423 6.851 1.00 96.12 107 GLN A N 1
ATOM 745 C CA . GLN A 1 107 ? -12.771 -4.667 7.319 1.00 96.12 107 GLN A CA 1
ATOM 746 C C . GLN A 1 107 ? -14.292 -4.698 7.116 1.00 96.12 107 GLN A C 1
ATOM 748 O O . GLN A 1 107 ? -14.936 -5.714 7.365 1.00 96.12 107 GLN A O 1
ATOM 753 N N . GLY A 1 108 ? -14.895 -3.580 6.703 1.00 95.62 108 GLY A N 1
ATOM 754 C CA . GLY A 1 108 ? -16.342 -3.479 6.531 1.00 95.62 108 GLY A CA 1
ATOM 755 C C . GLY A 1 108 ? -16.788 -4.212 5.275 1.00 95.62 108 GLY A C 1
ATOM 756 O O . GLY A 1 108 ? -16.944 -3.570 4.248 1.00 95.62 108 GLY A O 1
ATOM 757 N N . ASN A 1 109 ? -16.953 -5.530 5.334 1.00 94.62 109 ASN A N 1
ATOM 758 C CA . ASN A 1 109 ? -17.508 -6.339 4.246 1.00 94.62 109 ASN A CA 1
ATOM 759 C C . ASN A 1 109 ? -18.995 -5.985 3.973 1.00 94.62 109 ASN A C 1
ATOM 761 O O . ASN A 1 109 ? -19.561 -5.119 4.648 1.00 94.62 109 ASN A O 1
ATOM 765 N N . ASN A 1 110 ? -19.638 -6.656 3.014 1.00 90.94 110 ASN A N 1
ATOM 766 C CA . ASN A 1 110 ? -21.030 -6.361 2.631 1.00 90.94 110 ASN A CA 1
ATOM 767 C C . ASN A 1 110 ? -22.067 -6.567 3.761 1.00 90.94 110 ASN A C 1
ATOM 769 O O . ASN A 1 110 ? -23.139 -5.966 3.723 1.00 90.94 110 ASN A O 1
ATOM 773 N N . GLU A 1 111 ? -21.752 -7.357 4.792 1.00 92.81 111 GLU A N 1
ATOM 774 C CA . GLU A 1 111 ? -22.621 -7.595 5.959 1.00 92.81 111 GLU A CA 1
ATOM 775 C C . GLU A 1 111 ? -22.398 -6.580 7.093 1.00 92.81 111 GLU A C 1
ATOM 777 O O . GLU A 1 111 ? -23.297 -6.265 7.885 1.00 92.81 111 GLU A O 1
ATOM 782 N N . LEU A 1 112 ? -21.160 -6.100 7.218 1.00 95.50 112 LEU A N 1
ATOM 783 C CA . LEU A 1 112 ? -20.717 -5.213 8.289 1.00 95.50 112 LEU A CA 1
ATOM 784 C C . LEU A 1 112 ? -20.874 -3.738 7.918 1.00 95.50 112 LEU A C 1
ATOM 786 O O . LEU A 1 112 ? -21.044 -2.918 8.822 1.00 95.50 112 LEU A O 1
ATOM 790 N N . ALA A 1 113 ? -20.814 -3.413 6.625 1.00 94.94 113 ALA A N 1
ATOM 791 C CA . ALA A 1 113 ? -21.014 -2.081 6.072 1.00 94.94 113 ALA A CA 1
ATOM 792 C C . ALA A 1 113 ? -21.921 -2.163 4.826 1.00 94.94 113 ALA A C 1
ATOM 794 O O . ALA A 1 113 ? -21.416 -2.422 3.729 1.00 94.94 113 ALA A O 1
ATOM 795 N N . PRO A 1 114 ? -23.244 -1.968 4.987 1.00 92.38 114 PRO A N 1
ATOM 796 C CA . PRO A 1 114 ? -24.218 -2.229 3.934 1.00 92.38 114 PRO A CA 1
ATOM 797 C C . PRO A 1 114 ? -24.098 -1.248 2.764 1.00 92.38 114 PRO A C 1
ATOM 799 O O . PRO A 1 114 ? -23.481 -0.183 2.861 1.00 92.38 114 PRO A O 1
ATOM 802 N N . LYS A 1 115 ? -24.740 -1.602 1.652 1.00 94.25 115 LYS A N 1
ATOM 803 C CA . LYS A 1 115 ? -24.928 -0.721 0.498 1.00 94.25 115 LYS A CA 1
ATOM 804 C C . LYS A 1 115 ? -26.142 0.198 0.704 1.00 94.25 115 LYS A C 1
ATOM 806 O O . LYS A 1 115 ? -27.082 -0.157 1.410 1.00 94.25 115 LYS A O 1
ATOM 811 N N . ARG A 1 116 ? -26.101 1.394 0.115 1.00 94.38 116 ARG A N 1
ATOM 812 C CA . ARG A 1 116 ? -27.189 2.392 0.070 1.00 94.38 116 ARG A CA 1
ATOM 813 C C . ARG A 1 116 ? -28.117 2.164 -1.114 1.00 94.38 116 ARG A C 1
ATOM 815 O O . ARG A 1 116 ? -29.295 2.485 -1.028 1.00 94.38 116 ARG A O 1
ATOM 822 N N . PHE A 1 117 ? -27.562 1.662 -2.208 1.00 94.31 117 PHE A N 1
ATOM 823 C CA . PHE A 1 117 ? -28.257 1.350 -3.448 1.00 94.31 117 PHE A CA 1
ATOM 824 C C . PHE A 1 117 ? -27.505 0.231 -4.175 1.00 94.31 117 PHE A C 1
ATOM 826 O O . PHE A 1 117 ? -26.420 -0.165 -3.754 1.00 94.31 117 PHE A O 1
ATOM 833 N N . GLU A 1 118 ? -28.089 -0.298 -5.241 1.00 94.19 118 GLU A N 1
ATOM 834 C CA . GLU A 1 118 ? -27.429 -1.261 -6.118 1.00 94.19 118 GLU A CA 1
ATOM 835 C C . GLU A 1 118 ? -26.751 -0.514 -7.267 1.00 94.19 118 GLU A C 1
ATOM 837 O O . GLU A 1 118 ? -27.388 0.278 -7.962 1.00 94.19 118 GLU A O 1
ATOM 842 N N . TYR A 1 119 ? -25.443 -0.713 -7.424 1.00 94.75 119 TYR A N 1
ATOM 843 C CA . TYR A 1 119 ? -24.701 -0.165 -8.550 1.00 94.75 119 TYR A CA 1
ATOM 844 C C . TYR A 1 119 ? -24.784 -1.123 -9.736 1.00 94.75 119 TYR A C 1
ATOM 846 O O . TYR A 1 119 ? -24.268 -2.237 -9.663 1.00 94.75 119 TYR A O 1
ATOM 854 N N . ASP A 1 120 ? -25.394 -0.653 -10.820 1.00 95.00 120 ASP A N 1
ATOM 855 C CA . ASP A 1 120 ? -25.427 -1.333 -12.112 1.00 95.00 120 ASP A CA 1
ATOM 856 C C . ASP A 1 120 ? -24.650 -0.489 -13.131 1.00 95.00 120 ASP A C 1
ATOM 858 O O . ASP A 1 120 ? -25.109 0.560 -13.591 1.00 95.00 120 ASP A O 1
ATOM 862 N N . GLY A 1 121 ? -23.406 -0.882 -13.395 1.00 94.00 121 GLY A N 1
ATOM 863 C CA . GLY A 1 121 ? -22.480 -0.119 -14.220 1.00 94.00 121 GLY A CA 1
ATOM 864 C C . GLY A 1 121 ? -21.169 -0.858 -14.469 1.00 94.00 121 GLY A C 1
ATOM 865 O O . GLY A 1 121 ? -21.065 -2.071 -14.295 1.00 94.00 121 GLY A O 1
ATOM 866 N N . VAL A 1 122 ? -20.146 -0.118 -14.899 1.00 95.44 122 VAL A N 1
ATOM 867 C CA . VAL A 1 122 ? -18.819 -0.685 -15.176 1.00 95.44 122 VAL A CA 1
ATOM 868 C C . VAL A 1 122 ? -18.212 -1.214 -13.880 1.00 95.44 122 VAL A C 1
ATOM 870 O O . VAL A 1 122 ? -18.140 -0.488 -12.894 1.00 95.44 122 VAL A O 1
ATOM 873 N N . LEU A 1 123 ? -17.729 -2.458 -13.891 1.00 94.31 123 LEU A N 1
ATOM 874 C CA . LEU A 1 123 ? -17.072 -3.100 -12.746 1.00 94.31 123 LEU A CA 1
ATOM 875 C C . LEU A 1 123 ? -15.682 -2.495 -12.475 1.00 94.31 123 LEU A C 1
ATOM 877 O O . LEU A 1 123 ? -14.649 -3.125 -12.684 1.00 94.31 123 LEU A O 1
ATOM 881 N N . ASP A 1 124 ? -15.675 -1.242 -12.028 1.00 96.50 124 ASP A N 1
ATOM 882 C CA . ASP A 1 124 ? -14.503 -0.462 -11.671 1.00 96.50 124 ASP A CA 1
ATOM 883 C C . ASP A 1 124 ? -14.840 0.512 -10.528 1.00 96.50 124 ASP A C 1
ATOM 885 O O . ASP A 1 124 ? -15.827 1.249 -10.559 1.00 96.50 124 ASP A O 1
ATOM 889 N N . CYS A 1 125 ? -13.993 0.532 -9.500 1.00 97.19 125 CYS A N 1
ATOM 890 C CA . CYS A 1 125 ? -14.151 1.390 -8.333 1.00 97.19 125 CYS A CA 1
ATOM 891 C C . CYS A 1 125 ? -14.122 2.883 -8.688 1.00 97.19 125 CYS A C 1
ATOM 893 O O . CYS A 1 125 ? -14.817 3.650 -8.028 1.00 97.19 125 CYS A O 1
ATOM 895 N N . ASN A 1 126 ? -13.330 3.317 -9.676 1.00 96.62 126 ASN A N 1
ATOM 896 C CA . ASN A 1 126 ? -13.255 4.733 -10.052 1.00 96.62 126 ASN A CA 1
ATOM 897 C C . ASN A 1 126 ? -14.553 5.163 -10.737 1.00 96.62 126 ASN A C 1
ATOM 899 O O . ASN A 1 126 ? -15.086 6.223 -10.421 1.00 96.62 126 ASN A O 1
ATOM 903 N N . ALA A 1 127 ? -15.102 4.316 -11.612 1.00 96.75 127 ALA A N 1
ATOM 904 C CA . ALA A 1 127 ? -16.403 4.551 -12.231 1.00 96.75 127 ALA A CA 1
ATOM 905 C C . ALA A 1 127 ? -17.533 4.620 -11.190 1.00 96.75 127 ALA A C 1
ATOM 907 O O . ALA A 1 127 ? -18.356 5.534 -11.230 1.00 96.75 127 ALA A O 1
ATOM 908 N N . ALA A 1 128 ? -17.561 3.692 -10.231 1.00 96.56 128 ALA A N 1
ATOM 909 C CA . ALA A 1 128 ? -18.576 3.691 -9.181 1.00 96.56 128 ALA A CA 1
ATOM 910 C C . ALA A 1 128 ? -18.444 4.875 -8.213 1.00 96.56 128 ALA A C 1
ATOM 912 O O . ALA A 1 128 ? -19.457 5.420 -7.779 1.00 96.56 128 ALA A O 1
ATOM 913 N N . GLU A 1 129 ? -17.225 5.324 -7.903 1.00 96.19 129 GLU A N 1
ATOM 914 C CA . GLU A 1 129 ? -17.000 6.495 -7.046 1.00 96.19 129 GLU A CA 1
ATOM 915 C C . GLU A 1 129 ? -17.658 7.763 -7.622 1.00 96.19 129 GLU A C 1
ATOM 917 O O . GLU A 1 129 ? -18.230 8.557 -6.876 1.00 96.19 129 GLU A O 1
ATOM 922 N N . LEU A 1 130 ? -17.676 7.924 -8.950 1.00 95.38 130 LEU A N 1
ATOM 923 C CA . LEU A 1 130 ? -18.343 9.053 -9.616 1.00 95.38 130 LEU A CA 1
ATOM 924 C C . LEU A 1 130 ? -19.868 9.055 -9.418 1.00 95.38 130 LEU A C 1
ATOM 926 O O . LEU A 1 130 ? -20.508 10.104 -9.505 1.00 95.38 130 LEU A O 1
ATOM 930 N N . VAL A 1 131 ? -20.462 7.901 -9.109 1.00 94.88 131 VAL A N 1
ATOM 931 C CA . VAL A 1 131 ? -21.895 7.762 -8.843 1.00 94.88 131 VAL A CA 1
ATOM 932 C C . VAL A 1 131 ? -22.154 7.974 -7.355 1.00 94.88 131 VAL A C 1
ATOM 934 O O . VAL A 1 131 ? -22.252 7.033 -6.572 1.00 94.88 131 VAL A O 1
ATOM 937 N N . MET A 1 132 ? -22.257 9.242 -6.949 1.00 92.00 132 MET A N 1
ATOM 938 C CA . MET A 1 132 ? -22.568 9.646 -5.567 1.00 92.00 132 MET A CA 1
ATOM 939 C C . MET A 1 132 ? -21.587 9.108 -4.503 1.00 92.00 132 MET A C 1
ATOM 941 O O . MET A 1 132 ? -21.988 8.874 -3.355 1.00 92.00 132 MET A O 1
ATOM 945 N N . GLY A 1 133 ? -20.314 8.909 -4.859 1.00 92.25 133 GLY A N 1
ATOM 946 C CA . GLY A 1 133 ? -19.334 8.291 -3.967 1.00 92.25 133 GLY A CA 1
ATOM 947 C C . GLY A 1 133 ? -19.631 6.810 -3.745 1.00 92.25 133 GLY A C 1
ATOM 948 O O . GLY A 1 133 ? -19.578 6.348 -2.609 1.00 92.25 133 GLY A O 1
ATOM 949 N N . GLY A 1 134 ? -20.039 6.082 -4.786 1.00 95.25 134 GLY A N 1
ATOM 950 C CA . GLY A 1 134 ? -20.276 4.639 -4.770 1.00 95.25 134 GLY A CA 1
ATOM 951 C C . GLY A 1 134 ? -21.495 4.151 -3.982 1.00 95.25 134 GLY A C 1
ATOM 952 O O . GLY A 1 134 ? -22.129 4.861 -3.198 1.00 95.25 134 GLY A O 1
ATOM 953 N N . ASP A 1 135 ? -21.819 2.878 -4.184 1.00 95.12 135 ASP A N 1
ATOM 954 C CA . ASP A 1 135 ? -22.993 2.208 -3.618 1.00 95.12 135 ASP A CA 1
ATOM 955 C C . ASP A 1 135 ? -22.901 1.938 -2.118 1.00 95.12 135 ASP A C 1
ATOM 957 O O . ASP A 1 135 ? -23.920 1.774 -1.450 1.00 95.12 135 ASP A O 1
ATOM 961 N N . LYS A 1 136 ? -21.703 1.912 -1.542 1.00 95.56 136 LYS A N 1
ATOM 962 C CA . LYS A 1 136 ? -21.517 1.608 -0.122 1.00 95.56 136 LYS A CA 1
ATOM 963 C C . LYS A 1 136 ? -22.018 2.725 0.798 1.00 95.56 136 LYS A C 1
ATOM 965 O O . LYS A 1 136 ? -21.870 3.908 0.502 1.00 95.56 136 LYS A O 1
ATOM 970 N N . ALA A 1 137 ? -22.571 2.363 1.960 1.00 94.94 137 ALA A N 1
ATOM 971 C CA . ALA A 1 137 ? -22.981 3.334 2.982 1.00 94.94 137 ALA A CA 1
ATOM 972 C C . ALA A 1 137 ? -21.803 4.084 3.596 1.00 94.94 137 ALA A C 1
ATOM 974 O O . ALA A 1 137 ? -21.905 5.275 3.876 1.00 94.94 137 ALA A O 1
ATOM 975 N N . CYS A 1 138 ? -20.672 3.404 3.770 1.00 95.50 138 CYS A N 1
ATOM 976 C CA . CYS A 1 138 ? -19.427 4.055 4.139 1.00 95.50 138 CYS A CA 1
ATOM 977 C C . CYS A 1 138 ? -18.769 4.658 2.890 1.00 95.50 138 CYS A C 1
ATOM 979 O O . CYS A 1 138 ? -18.359 3.918 1.995 1.00 95.50 138 CYS A O 1
ATOM 981 N N . THR A 1 139 ? -18.603 5.979 2.867 1.00 94.81 139 THR A N 1
ATOM 982 C CA . THR A 1 139 ? -17.931 6.730 1.788 1.00 94.81 139 THR A CA 1
ATOM 983 C C . THR A 1 139 ? -16.421 6.484 1.723 1.00 94.81 139 THR A C 1
ATOM 985 O O . THR A 1 139 ? -15.803 6.720 0.697 1.00 94.81 139 THR A O 1
ATOM 988 N N . TYR A 1 140 ? -15.823 5.948 2.789 1.00 95.81 140 TYR A N 1
ATOM 989 C CA . TYR A 1 140 ? -14.387 5.644 2.861 1.00 95.81 140 TYR A CA 1
ATOM 990 C C . TYR A 1 140 ? -14.063 4.161 2.625 1.00 95.81 140 TYR A C 1
ATOM 992 O O . TYR A 1 140 ? -12.909 3.794 2.435 1.00 95.81 140 TYR A O 1
ATOM 1000 N N . GLY A 1 141 ? -15.058 3.273 2.717 1.00 96.12 141 GLY A N 1
ATOM 1001 C CA . GLY A 1 141 ? -14.851 1.821 2.717 1.00 96.12 141 GLY A CA 1
ATOM 1002 C C . GLY A 1 141 ? -14.646 1.232 1.321 1.00 96.12 141 GLY A C 1
ATOM 1003 O O . GLY A 1 141 ? -14.963 1.861 0.324 1.00 96.12 141 GLY A O 1
ATOM 1004 N N . CYS A 1 142 ? -14.155 -0.002 1.216 1.00 97.25 142 CYS A N 1
ATOM 1005 C CA . CYS A 1 142 ? -13.916 -0.632 -0.089 1.00 97.25 142 CYS A CA 1
ATOM 1006 C C . CYS A 1 142 ? -15.232 -0.836 -0.854 1.00 97.25 142 CYS A C 1
ATOM 1008 O O . CYS A 1 142 ? -16.172 -1.365 -0.267 1.00 97.25 142 CYS A O 1
ATOM 1010 N N . LEU A 1 143 ? -15.294 -0.451 -2.132 1.00 96.75 143 LEU A N 1
ATOM 1011 C CA . LEU A 1 143 ? -16.480 -0.637 -2.985 1.00 96.75 143 LEU A CA 1
ATOM 1012 C C . LEU A 1 143 ? -16.673 -2.083 -3.460 1.00 96.75 143 LEU A C 1
ATOM 1014 O O . LEU A 1 143 ? -17.776 -2.469 -3.821 1.00 96.75 143 LEU A O 1
ATOM 1018 N N . GLY A 1 144 ? -15.611 -2.891 -3.438 1.00 96.25 144 GLY A N 1
ATOM 1019 C CA . GLY A 1 144 ? -15.691 -4.304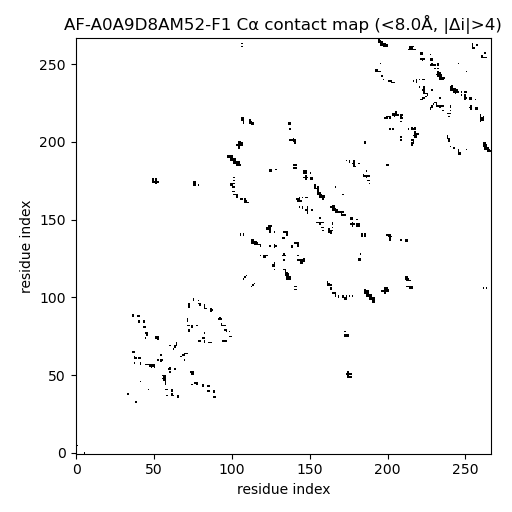 -3.803 1.00 96.25 144 GLY A CA 1
ATOM 1020 C C . GLY A 1 144 ? -15.747 -4.587 -5.307 1.00 96.25 144 GLY A C 1
ATOM 1021 O O . GLY A 1 144 ? -16.168 -5.672 -5.685 1.00 96.25 144 GLY A O 1
ATOM 1022 N N . LEU A 1 145 ? -15.315 -3.650 -6.162 1.00 96.56 145 LEU A N 1
ATOM 1023 C CA . LEU A 1 145 ? -15.334 -3.804 -7.631 1.00 96.56 145 LEU A CA 1
ATOM 1024 C C . LEU A 1 145 ? -13.982 -4.207 -8.247 1.00 96.56 145 LEU A C 1
ATOM 1026 O O . LEU A 1 145 ? -13.861 -4.307 -9.459 1.00 96.56 145 LEU A O 1
ATOM 1030 N N . GLY A 1 146 ? -12.949 -4.442 -7.433 1.00 96.62 146 GLY A N 1
ATOM 1031 C CA . GLY A 1 146 ? -11.736 -5.114 -7.909 1.00 96.62 146 GLY A CA 1
ATOM 1032 C C . GLY A 1 146 ? -10.726 -4.283 -8.712 1.00 96.62 146 GLY A C 1
ATOM 1033 O O . GLY A 1 146 ? -9.770 -4.873 -9.198 1.00 96.62 146 GLY A O 1
ATOM 1034 N N . SER A 1 147 ? -10.810 -2.946 -8.796 1.00 97.88 147 SER A N 1
ATOM 1035 C CA . SER A 1 147 ? -9.781 -2.150 -9.517 1.00 97.88 147 SER A CA 1
ATOM 1036 C C . SER A 1 147 ? -8.349 -2.411 -9.030 1.00 97.88 147 SER A C 1
ATOM 1038 O O . SER A 1 147 ? -7.414 -2.434 -9.821 1.00 97.88 147 SER A O 1
ATOM 1040 N N . CYS A 1 148 ? -8.165 -2.657 -7.728 1.00 97.56 148 CYS A N 1
ATOM 1041 C CA . CYS A 1 148 ? -6.866 -3.032 -7.161 1.00 97.56 148 CYS A CA 1
ATOM 1042 C C . CYS A 1 148 ? -6.389 -4.427 -7.596 1.00 97.56 148 CYS A C 1
ATOM 1044 O O . CYS A 1 148 ? -5.187 -4.620 -7.757 1.00 97.56 148 CYS A O 1
ATOM 1046 N N . VAL A 1 149 ? -7.319 -5.366 -7.794 1.00 97.94 149 VAL A N 1
ATOM 1047 C CA . VAL A 1 149 ? -7.045 -6.716 -8.300 1.00 97.94 149 VAL A CA 1
ATOM 1048 C C . VAL A 1 149 ? -6.630 -6.629 -9.767 1.00 97.94 149 VAL A C 1
ATOM 1050 O O . VAL A 1 149 ? -5.555 -7.099 -10.116 1.00 97.94 149 VAL A O 1
ATOM 1053 N N . ASN A 1 150 ? -7.406 -5.913 -10.587 1.00 97.12 150 ASN A N 1
ATOM 1054 C CA . ASN A 1 150 ? -7.117 -5.709 -12.011 1.00 97.12 150 ASN A CA 1
ATOM 1055 C C . ASN A 1 150 ? -5.790 -4.969 -12.255 1.00 97.12 150 ASN A C 1
ATOM 1057 O O . ASN A 1 150 ? -5.145 -5.174 -13.277 1.00 97.12 150 ASN A O 1
ATOM 1061 N N . ALA A 1 151 ? -5.374 -4.106 -11.325 1.00 96.38 151 ALA A N 1
ATOM 1062 C CA . ALA A 1 151 ? -4.114 -3.370 -11.412 1.00 96.38 151 ALA A CA 1
ATOM 1063 C C . ALA A 1 151 ? -2.876 -4.192 -11.008 1.00 96.38 151 ALA A C 1
ATOM 1065 O O . ALA A 1 151 ? -1.756 -3.700 -11.142 1.00 96.38 151 ALA A O 1
ATOM 1066 N N . CYS A 1 152 ? -3.037 -5.396 -10.453 1.00 96.50 152 CYS A N 1
ATOM 1067 C CA . CYS A 1 152 ? -1.913 -6.213 -10.006 1.00 96.50 152 CYS A CA 1
ATOM 1068 C C . CYS A 1 152 ? -1.381 -7.086 -11.158 1.00 96.50 152 CYS A C 1
ATOM 1070 O O . CYS A 1 152 ? -2.068 -8.021 -11.550 1.00 96.50 152 CYS A O 1
ATOM 1072 N N . PRO A 1 153 ? -0.145 -6.885 -11.658 1.00 92.81 153 PRO A N 1
ATOM 1073 C CA . PRO A 1 153 ? 0.420 -7.725 -12.720 1.00 92.81 153 PRO A CA 1
ATOM 1074 C C . PRO A 1 153 ? 1.084 -9.004 -12.186 1.00 92.81 153 PRO A C 1
ATOM 1076 O O . PRO A 1 153 ? 1.709 -9.734 -12.945 1.00 92.81 153 PRO A O 1
ATOM 1079 N N . PHE A 1 154 ? 1.023 -9.233 -10.871 1.00 93.88 154 PHE A N 1
ATOM 1080 C CA . PHE A 1 154 ? 1.682 -10.351 -10.187 1.00 93.88 154 PHE A CA 1
ATOM 1081 C C . PHE A 1 154 ? 0.679 -11.383 -9.657 1.00 93.88 154 PHE A C 1
ATOM 1083 O O . PHE A 1 154 ? 1.058 -12.241 -8.861 1.00 93.88 154 PHE A O 1
ATOM 1090 N N . ASP A 1 155 ? -0.606 -11.248 -10.010 1.00 93.56 155 ASP A N 1
ATOM 1091 C CA . ASP A 1 155 ? -1.700 -12.104 -9.529 1.00 93.56 155 ASP A CA 1
ATOM 1092 C C . ASP A 1 155 ? -1.687 -12.295 -8.001 1.00 93.56 155 ASP A C 1
ATOM 1094 O O . ASP A 1 155 ? -1.967 -13.369 -7.460 1.00 93.56 155 ASP A O 1
ATOM 1098 N N . ALA A 1 156 ? -1.310 -11.230 -7.286 1.00 97.00 156 ALA A N 1
ATOM 1099 C CA . ALA A 1 156 ? -1.144 -11.233 -5.838 1.00 97.00 156 ALA A CA 1
ATOM 1100 C C . ALA A 1 156 ? -2.430 -10.857 -5.095 1.00 97.00 156 ALA A C 1
ATOM 1102 O O . ALA A 1 156 ? -2.397 -10.664 -3.882 1.00 97.00 156 ALA A O 1
ATOM 1103 N N . MET A 1 157 ? -3.555 -10.702 -5.797 1.00 97.00 157 MET A N 1
ATOM 1104 C CA . MET A 1 157 ? -4.822 -10.305 -5.196 1.00 97.00 157 MET A CA 1
ATOM 1105 C C . MET A 1 157 ? -6.009 -11.019 -5.838 1.00 97.00 157 MET A C 1
ATOM 1107 O O . MET A 1 157 ? -5.972 -11.353 -7.015 1.00 97.00 157 MET A O 1
ATOM 1111 N N . GLU A 1 158 ? -7.082 -11.186 -5.071 1.00 97.31 158 GLU A N 1
ATOM 1112 C CA . GLU A 1 158 ? -8.376 -11.679 -5.555 1.00 97.31 158 GLU A CA 1
ATOM 1113 C C . GLU A 1 158 ? -9.527 -10.962 -4.844 1.00 97.31 158 GLU A C 1
ATOM 1115 O O . GLU A 1 158 ? -9.360 -10.444 -3.738 1.00 97.31 158 GLU A O 1
ATOM 1120 N N . MET A 1 159 ? -10.710 -10.944 -5.457 1.00 96.94 159 MET A N 1
ATOM 1121 C CA . MET A 1 159 ? -11.932 -10.526 -4.772 1.00 96.94 159 MET A CA 1
ATOM 1122 C C . MET A 1 159 ? -12.553 -11.726 -4.063 1.00 96.94 159 MET A C 1
ATOM 1124 O O . MET A 1 159 ? -12.849 -12.731 -4.700 1.00 96.94 159 MET A O 1
ATOM 1128 N N . ARG A 1 160 ? -12.783 -11.611 -2.752 1.00 94.94 160 ARG A N 1
ATOM 1129 C CA . ARG A 1 160 ? -13.508 -12.631 -1.985 1.00 94.94 160 ARG A CA 1
ATOM 1130 C C . ARG A 1 160 ? -15.014 -12.390 -2.025 1.00 94.94 160 ARG A C 1
ATOM 1132 O O . ARG A 1 160 ? -15.462 -11.252 -2.169 1.00 94.94 160 ARG A O 1
ATOM 1139 N N . ASP A 1 161 ? -15.783 -13.440 -1.747 1.00 92.75 161 ASP A N 1
ATOM 1140 C CA . ASP A 1 161 ? -17.256 -13.411 -1.695 1.00 92.75 161 ASP A CA 1
ATOM 1141 C C . ASP A 1 161 ? -17.816 -12.387 -0.696 1.00 92.75 161 ASP A C 1
ATOM 1143 O O . ASP A 1 161 ? -18.925 -11.877 -0.841 1.00 92.75 161 ASP A O 1
ATOM 1147 N N . ASN A 1 162 ? -17.024 -12.027 0.316 1.00 91.00 162 ASN A N 1
ATOM 1148 C CA . ASN A 1 162 ? -17.390 -11.004 1.292 1.00 91.00 162 ASN A CA 1
ATOM 1149 C C . ASN A 1 162 ? -17.354 -9.564 0.721 1.00 91.00 162 ASN A C 1
ATOM 1151 O O . ASN A 1 162 ? -17.717 -8.614 1.420 1.00 91.00 162 ASN A O 1
ATOM 1155 N N . GLY A 1 163 ? -16.927 -9.384 -0.532 1.00 92.88 163 GLY A N 1
ATOM 1156 C CA . GLY A 1 163 ? -16.848 -8.090 -1.209 1.00 92.88 163 GLY A CA 1
ATOM 1157 C C . GLY A 1 163 ? -15.599 -7.276 -0.868 1.00 92.88 163 GLY A C 1
ATOM 1158 O O . GLY A 1 163 ? -15.562 -6.077 -1.140 1.00 92.88 163 GLY A O 1
ATOM 1159 N N . LEU A 1 164 ? -14.580 -7.890 -0.260 1.00 96.50 164 LEU A N 1
ATOM 1160 C CA . LEU A 1 164 ? -13.285 -7.263 0.001 1.00 96.50 164 LEU A CA 1
ATOM 1161 C C . LEU A 1 164 ? -12.176 -7.963 -0.795 1.00 96.50 164 LEU A C 1
ATOM 1163 O O . LEU A 1 164 ? -12.212 -9.187 -0.953 1.00 96.50 164 LEU A O 1
ATOM 1167 N N . PRO A 1 165 ? -11.170 -7.213 -1.272 1.00 97.19 165 PRO A N 1
ATOM 1168 C CA . PRO A 1 165 ? -9.994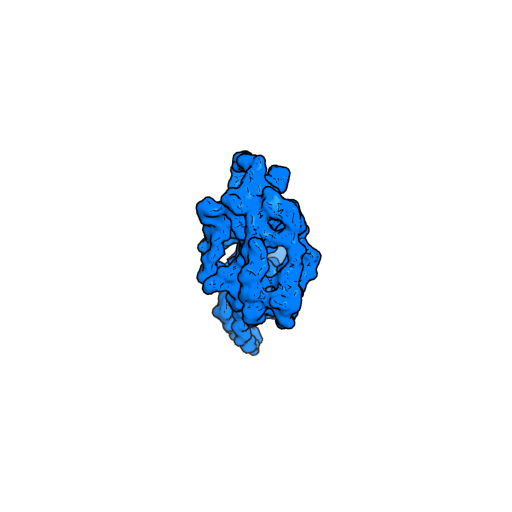 -7.818 -1.862 1.00 97.19 165 PRO A CA 1
ATOM 1169 C C . PRO A 1 165 ? -9.179 -8.548 -0.792 1.00 97.19 165 PRO A C 1
ATOM 1171 O O . PRO A 1 165 ? -9.099 -8.120 0.362 1.00 97.19 165 PRO A O 1
ATOM 1174 N N . TYR A 1 166 ? -8.537 -9.633 -1.195 1.00 96.31 166 TYR A N 1
ATOM 1175 C CA . TYR A 1 166 ? -7.535 -10.343 -0.421 1.00 96.31 166 TYR A CA 1
ATOM 1176 C C . TYR A 1 166 ? -6.181 -10.233 -1.107 1.00 96.31 166 TYR A C 1
ATOM 1178 O O . TYR A 1 166 ? -6.118 -10.190 -2.332 1.00 96.31 166 TYR A O 1
ATOM 1186 N N . VAL A 1 167 ? -5.111 -10.159 -0.315 1.00 97.12 167 VAL A N 1
ATOM 1187 C CA . VAL A 1 167 ? -3.735 -10.080 -0.809 1.00 97.12 167 VAL A CA 1
ATOM 1188 C C . VAL A 1 167 ? -3.014 -11.373 -0.444 1.00 97.12 167 VAL A C 1
ATOM 1190 O O . VAL A 1 167 ? -2.921 -11.717 0.733 1.00 97.12 167 VAL A O 1
ATOM 1193 N N . PHE A 1 168 ? -2.484 -12.049 -1.457 1.00 96.25 168 PHE A N 1
ATOM 1194 C CA . PHE A 1 168 ? -1.550 -13.162 -1.338 1.00 96.25 168 PHE A CA 1
ATOM 1195 C C . PHE A 1 168 ? -0.155 -12.599 -1.066 1.00 96.25 168 PHE A C 1
ATOM 1197 O O . PHE A 1 168 ? 0.533 -12.122 -1.975 1.00 96.25 168 PHE A O 1
ATOM 1204 N N . GLU A 1 169 ? 0.252 -12.582 0.203 1.00 94.12 169 GLU A N 1
ATOM 1205 C CA . GLU A 1 169 ? 1.492 -11.929 0.628 1.00 94.12 169 GLU A CA 1
ATOM 1206 C C . GLU A 1 169 ? 2.727 -12.542 -0.037 1.00 94.12 169 GLU A C 1
ATOM 1208 O O . GLU A 1 169 ? 3.662 -11.828 -0.386 1.00 94.12 169 GLU A O 1
ATOM 1213 N N . GLU A 1 170 ? 2.712 -13.853 -0.260 1.00 92.25 170 GLU A N 1
ATOM 1214 C CA . GLU A 1 170 ? 3.754 -14.633 -0.921 1.00 92.25 170 GLU A CA 1
ATOM 1215 C C . GLU A 1 170 ? 4.001 -14.214 -2.374 1.00 92.25 170 GLU A C 1
ATOM 1217 O O . GLU A 1 170 ? 5.136 -14.294 -2.833 1.00 92.25 170 GLU A O 1
ATOM 1222 N N . LYS A 1 171 ? 2.978 -13.699 -3.065 1.00 94.12 171 LYS A N 1
ATOM 1223 C CA . LYS A 1 171 ? 3.085 -13.178 -4.438 1.00 94.12 171 LYS A CA 1
ATOM 1224 C C . LYS A 1 171 ? 3.265 -11.663 -4.486 1.00 94.12 171 LYS A C 1
ATOM 1226 O O . LYS A 1 171 ? 3.630 -11.102 -5.517 1.00 94.12 171 LYS A O 1
ATOM 1231 N N . CYS A 1 172 ? 2.965 -10.970 -3.390 1.00 95.12 172 CYS A N 1
ATOM 1232 C CA . CYS A 1 172 ? 3.009 -9.520 -3.349 1.00 95.12 172 CYS A CA 1
ATOM 1233 C C . CYS A 1 172 ? 4.455 -9.011 -3.394 1.00 95.12 172 CYS A C 1
ATOM 1235 O O . CYS A 1 172 ? 5.258 -9.266 -2.500 1.00 95.12 172 CYS A O 1
ATOM 1237 N N . THR A 1 173 ? 4.740 -8.204 -4.410 1.00 91.38 173 THR A N 1
ATOM 1238 C CA . THR A 1 173 ? 6.030 -7.538 -4.635 1.00 91.38 173 THR A CA 1
ATOM 1239 C C . THR A 1 173 ? 6.091 -6.116 -4.078 1.00 91.38 173 THR A C 1
ATOM 1241 O O . THR A 1 173 ? 7.058 -5.398 -4.303 1.00 91.38 173 THR A O 1
ATOM 1244 N N . ALA A 1 174 ? 5.022 -5.655 -3.418 1.00 93.62 174 ALA A N 1
ATOM 1245 C CA . ALA A 1 174 ? 4.882 -4.286 -2.919 1.00 93.62 174 ALA A CA 1
ATOM 1246 C C . ALA A 1 174 ? 5.120 -3.172 -3.965 1.00 93.62 174 ALA A C 1
ATOM 1248 O O . ALA A 1 174 ? 5.493 -2.058 -3.612 1.00 93.62 174 ALA A O 1
ATOM 1249 N N . CYS A 1 175 ? 4.821 -3.438 -5.243 1.00 92.00 175 CYS A N 1
ATOM 1250 C CA . CYS A 1 175 ? 4.970 -2.472 -6.341 1.00 92.00 175 CYS A CA 1
ATOM 1251 C C . CYS A 1 175 ? 4.090 -1.209 -6.235 1.00 92.00 175 CYS A C 1
ATOM 1253 O O . CYS A 1 175 ? 4.337 -0.234 -6.933 1.00 92.00 175 CYS A O 1
ATOM 1255 N N . GLY A 1 176 ? 3.035 -1.226 -5.412 1.00 93.62 176 GLY A N 1
ATOM 1256 C CA . GLY A 1 176 ? 2.180 -0.059 -5.167 1.00 93.62 176 GLY A CA 1
ATOM 1257 C C . GLY A 1 176 ? 1.095 0.227 -6.215 1.00 93.62 176 GLY A C 1
ATOM 1258 O O . GLY A 1 176 ? 0.280 1.114 -5.985 1.00 93.62 176 GLY A O 1
ATOM 1259 N N . MET A 1 177 ? 0.987 -0.534 -7.311 1.00 94.94 177 MET A N 1
ATOM 1260 C CA . MET A 1 177 ? -0.052 -0.285 -8.332 1.00 94.94 177 MET A CA 1
ATOM 1261 C C . MET A 1 177 ? -1.482 -0.381 -7.783 1.00 94.94 177 MET A C 1
ATOM 1263 O O . MET A 1 177 ? -2.332 0.437 -8.122 1.00 94.94 177 MET A O 1
ATOM 1267 N N . CYS A 1 178 ? -1.740 -1.302 -6.852 1.00 97.00 178 CYS A N 1
ATOM 1268 C CA . CYS A 1 178 ? -3.028 -1.382 -6.157 1.00 97.00 178 CYS A CA 1
ATOM 1269 C C . CYS A 1 178 ? -3.328 -0.146 -5.288 1.00 97.00 178 CYS A C 1
ATOM 1271 O O . CYS A 1 178 ? -4.495 0.201 -5.107 1.00 97.00 178 CYS A O 1
ATOM 1273 N N . VAL A 1 179 ? -2.292 0.518 -4.759 1.00 96.94 179 VAL A N 1
ATOM 1274 C CA . VAL A 1 179 ? -2.411 1.766 -3.987 1.00 96.94 179 VAL A CA 1
ATOM 1275 C C . VAL A 1 179 ? -2.819 2.903 -4.908 1.00 96.94 179 VAL A C 1
ATOM 1277 O O . VAL A 1 179 ? -3.787 3.595 -4.607 1.00 96.94 179 VAL A O 1
ATOM 1280 N N . ALA A 1 180 ? -2.152 3.035 -6.055 1.00 95.44 180 ALA A N 1
ATOM 1281 C CA . ALA A 1 180 ? -2.485 4.041 -7.060 1.00 95.44 180 ALA A CA 1
ATOM 1282 C C . ALA A 1 180 ? -3.883 3.832 -7.669 1.00 95.44 180 ALA A C 1
ATOM 1284 O O . ALA A 1 180 ? -4.609 4.794 -7.892 1.00 95.44 180 ALA A O 1
ATOM 1285 N N . ALA A 1 181 ? -4.284 2.580 -7.900 1.00 96.94 181 ALA A N 1
ATOM 1286 C CA . ALA A 1 181 ? -5.567 2.244 -8.517 1.00 96.94 181 ALA A CA 1
ATOM 1287 C C . ALA A 1 181 ? -6.782 2.390 -7.582 1.00 96.94 181 ALA A C 1
ATOM 1289 O O . ALA A 1 181 ? -7.921 2.295 -8.040 1.00 96.94 181 ALA A O 1
ATOM 1290 N N . CYS A 1 182 ? -6.577 2.546 -6.269 1.00 97.69 182 CYS A N 1
ATOM 1291 C CA . CYS A 1 182 ? -7.668 2.615 -5.302 1.00 97.69 182 CYS A CA 1
ATOM 1292 C C . CYS A 1 182 ? -8.161 4.066 -5.134 1.00 97.69 182 CYS A C 1
ATOM 1294 O O . CYS A 1 182 ? -7.494 4.835 -4.440 1.00 97.69 182 CYS A O 1
ATOM 1296 N N . PRO A 1 183 ? -9.363 4.438 -5.627 1.00 96.44 183 PRO A N 1
ATOM 1297 C CA . PRO A 1 183 ? -9.856 5.819 -5.525 1.00 96.44 183 PRO A CA 1
ATOM 1298 C C . PRO A 1 183 ? -10.102 6.281 -4.082 1.00 96.44 183 PRO A C 1
ATOM 1300 O O . PRO A 1 183 ? -10.187 7.473 -3.813 1.00 96.44 183 PRO A O 1
ATOM 1303 N N . ARG A 1 184 ? -10.207 5.337 -3.138 1.00 95.56 184 ARG A N 1
ATOM 1304 C CA . ARG A 1 184 ? -10.472 5.600 -1.714 1.00 95.56 184 ARG A CA 1
ATOM 1305 C C . ARG A 1 184 ? -9.235 5.527 -0.823 1.00 95.56 184 ARG A C 1
ATOM 1307 O O . ARG A 1 184 ? -9.366 5.639 0.392 1.00 95.56 184 ARG A O 1
ATOM 1314 N N . GLY A 1 185 ? -8.053 5.275 -1.391 1.00 95.06 185 GLY A N 1
ATOM 1315 C CA . GLY A 1 185 ? -6.801 5.222 -0.625 1.00 95.06 185 GLY A CA 1
ATOM 1316 C C . GLY A 1 185 ? -6.776 4.156 0.480 1.00 95.06 185 GLY A C 1
ATOM 1317 O O . GLY A 1 185 ? -6.157 4.350 1.520 1.00 95.06 185 GLY A O 1
ATOM 1318 N N . ILE A 1 186 ? -7.483 3.039 0.287 1.00 96.19 186 ILE A N 1
ATOM 1319 C CA . ILE A 1 186 ? -7.610 1.961 1.288 1.00 96.19 186 ILE A CA 1
ATOM 1320 C C . ILE A 1 186 ? -6.399 1.027 1.261 1.00 96.19 186 ILE A C 1
ATOM 1322 O O . ILE A 1 186 ? -6.055 0.399 2.262 1.00 96.19 186 ILE A O 1
ATOM 1326 N N . MET A 1 187 ? -5.783 0.888 0.092 1.00 97.38 187 MET A N 1
ATOM 1327 C CA . MET A 1 187 ? -4.618 0.039 -0.100 1.00 97.38 187 MET A CA 1
ATOM 1328 C C . MET A 1 187 ? -3.378 0.743 0.447 1.00 97.38 187 MET A C 1
ATOM 1330 O O . MET A 1 187 ? -3.137 1.909 0.140 1.00 97.38 187 MET A O 1
ATOM 1334 N N . LYS A 1 188 ? -2.571 0.032 1.236 1.00 96.38 188 LYS A N 1
ATOM 1335 C CA . LYS A 1 188 ? -1.336 0.570 1.818 1.00 96.38 188 LYS A CA 1
ATOM 1336 C C . LYS A 1 188 ? -0.214 -0.453 1.761 1.00 96.38 188 LYS A C 1
ATOM 1338 O O . LYS A 1 188 ? -0.463 -1.636 1.941 1.00 96.38 188 LYS A O 1
ATOM 1343 N N . ILE A 1 189 ? 1.021 -0.001 1.560 1.00 95.31 189 ILE A N 1
ATOM 1344 C CA . ILE A 1 189 ? 2.207 -0.856 1.676 1.00 95.31 189 ILE A CA 1
ATOM 1345 C C . ILE A 1 189 ? 2.788 -0.739 3.088 1.00 95.31 189 ILE A C 1
ATOM 1347 O O . ILE A 1 189 ? 3.212 0.345 3.501 1.00 95.31 189 ILE A O 1
ATOM 1351 N N . ILE A 1 190 ? 2.867 -1.857 3.804 1.00 94.75 190 ILE A N 1
ATOM 1352 C CA . ILE A 1 190 ? 3.474 -1.949 5.140 1.00 94.75 190 ILE A CA 1
ATOM 1353 C C . ILE A 1 190 ? 4.609 -2.986 5.144 1.00 94.75 190 ILE A C 1
ATOM 1355 O O . ILE A 1 190 ? 4.618 -3.873 4.287 1.00 94.75 190 ILE A O 1
ATOM 1359 N N . PRO A 1 191 ? 5.587 -2.893 6.062 1.00 93.56 191 PRO A N 1
ATOM 1360 C CA . PRO A 1 191 ? 6.596 -3.939 6.203 1.00 93.56 191 PRO A CA 1
ATOM 1361 C C . PRO A 1 191 ? 5.965 -5.253 6.679 1.00 93.56 191 PRO A C 1
ATOM 1363 O O . PRO A 1 191 ? 4.979 -5.261 7.422 1.00 93.56 191 PRO A O 1
ATOM 1366 N N . VAL A 1 192 ? 6.549 -6.387 6.285 1.00 92.19 192 VAL A N 1
ATOM 1367 C CA . VAL A 1 192 ? 6.079 -7.717 6.710 1.00 92.19 192 VAL A CA 1
ATOM 1368 C C . VAL A 1 192 ? 6.153 -7.868 8.233 1.00 92.19 192 VAL A C 1
ATOM 1370 O O . VAL A 1 192 ? 5.273 -8.491 8.820 1.00 92.19 192 VAL A O 1
ATOM 1373 N N . SER A 1 193 ? 7.127 -7.224 8.882 1.00 92.31 193 SER A N 1
ATOM 1374 C CA . SER A 1 193 ? 7.271 -7.205 10.342 1.00 92.31 193 SER A CA 1
ATOM 1375 C C . SER A 1 193 ? 6.090 -6.551 11.075 1.00 92.31 193 SER A C 1
ATOM 1377 O O . SER A 1 193 ? 5.842 -6.868 12.240 1.00 92.31 193 SER A O 1
ATOM 1379 N N . GLN A 1 194 ? 5.325 -5.677 10.408 1.00 94.75 194 GLN A N 1
ATOM 1380 C CA . GLN A 1 194 ? 4.129 -5.064 10.975 1.00 94.75 194 GLN A CA 1
ATOM 1381 C C . GLN A 1 194 ? 2.941 -6.033 10.908 1.00 94.75 194 GLN A C 1
ATOM 1383 O O . GLN A 1 194 ? 2.186 -6.073 9.931 1.00 94.75 194 GLN A O 1
ATOM 1388 N N . LYS A 1 195 ? 2.746 -6.788 11.992 1.00 94.50 195 LYS A N 1
ATOM 1389 C CA . LYS A 1 195 ? 1.633 -7.740 12.127 1.00 94.50 195 LYS A CA 1
ATOM 1390 C C . LYS A 1 195 ? 0.284 -7.070 12.374 1.00 94.50 195 LYS A C 1
ATOM 1392 O O . LYS A 1 195 ? -0.741 -7.583 11.939 1.00 94.50 195 LYS A O 1
ATOM 1397 N N . ILE A 1 196 ? 0.274 -5.931 13.064 1.00 95.94 196 ILE A N 1
ATOM 1398 C CA . ILE A 1 196 ? -0.953 -5.231 13.459 1.00 95.94 196 ILE A CA 1
ATOM 1399 C C . ILE A 1 196 ? -1.066 -3.914 12.696 1.00 95.94 196 ILE A C 1
ATOM 1401 O O . ILE A 1 196 ? -0.138 -3.102 12.659 1.00 95.94 196 ILE A O 1
ATOM 1405 N N . PHE A 1 197 ? -2.229 -3.679 12.097 1.00 96.56 197 PHE A N 1
ATOM 1406 C CA . PHE A 1 197 ? -2.541 -2.419 11.431 1.00 96.56 197 PHE A CA 1
ATOM 1407 C C . PHE A 1 197 ? -4.023 -2.067 11.567 1.00 96.56 197 PHE A C 1
ATOM 1409 O O . PHE A 1 197 ? -4.863 -2.905 11.890 1.00 96.56 197 PHE A O 1
ATOM 1416 N N . LEU A 1 198 ? -4.361 -0.797 11.344 1.00 97.25 198 LEU A N 1
ATOM 1417 C CA . LEU A 1 198 ? -5.746 -0.343 11.387 1.00 97.25 198 LEU A CA 1
ATOM 1418 C C . LEU A 1 198 ? -6.464 -0.682 10.073 1.00 97.25 198 LEU A C 1
ATOM 1420 O O . LEU A 1 198 ? -6.074 -0.204 9.007 1.00 97.25 198 LEU A O 1
ATOM 1424 N N . GLY A 1 199 ? -7.548 -1.451 10.162 1.00 96.88 199 GLY A N 1
ATOM 1425 C CA . GLY A 1 199 ? -8.400 -1.851 9.040 1.00 96.88 199 GLY A CA 1
ATOM 1426 C C . GLY A 1 199 ? -9.520 -0.856 8.721 1.00 96.88 199 GLY A C 1
ATOM 1427 O O . GLY A 1 199 ? -10.640 -1.267 8.411 1.00 96.88 199 GLY A O 1
ATOM 1428 N N . CYS A 1 200 ? -9.261 0.443 8.874 1.00 97.00 200 CYS A N 1
ATOM 1429 C CA . CYS A 1 200 ? -10.231 1.509 8.648 1.00 97.00 200 CYS A CA 1
ATOM 1430 C C . CYS A 1 200 ? -9.519 2.821 8.299 1.00 97.00 200 CYS A C 1
ATOM 1432 O O . CYS A 1 200 ? -8.572 3.197 8.982 1.00 97.00 200 CYS A O 1
ATOM 1434 N N . VAL A 1 201 ? -10.033 3.544 7.301 1.00 96.75 201 VAL A N 1
ATOM 1435 C CA . VAL A 1 201 ? -9.555 4.884 6.897 1.00 96.75 201 VAL A CA 1
ATOM 1436 C C . VAL A 1 201 ? -10.631 5.972 7.022 1.00 96.75 201 VAL A C 1
ATOM 1438 O O . VAL A 1 201 ? -10.433 7.104 6.601 1.00 96.75 201 VAL A O 1
ATOM 1441 N N . SER A 1 202 ? -11.783 5.641 7.613 1.00 96.12 202 SER A N 1
ATOM 1442 C CA . SER A 1 202 ? -12.872 6.595 7.839 1.00 96.12 202 SER A CA 1
ATOM 1443 C C . SER A 1 202 ? -12.438 7.741 8.745 1.00 96.12 202 SER A C 1
ATOM 1445 O O . SER A 1 202 ? -12.057 7.510 9.892 1.00 96.12 202 SER A O 1
ATOM 1447 N N . LEU A 1 203 ? -12.590 8.972 8.263 1.00 95.25 203 LEU A N 1
ATOM 1448 C CA . LEU A 1 203 ? -12.367 10.174 9.065 1.00 95.25 203 LEU A CA 1
ATOM 1449 C C . LEU A 1 203 ? -13.591 10.555 9.909 1.00 95.25 203 LEU A C 1
ATOM 1451 O O . LEU A 1 203 ? -13.506 11.469 10.725 1.00 95.25 203 LEU A O 1
ATOM 1455 N N . ASP A 1 204 ? -14.718 9.859 9.770 1.00 95.25 204 ASP A N 1
ATOM 1456 C CA . ASP A 1 204 ? -15.907 10.109 10.587 1.00 95.25 204 ASP A CA 1
ATOM 1457 C C . ASP A 1 204 ? -15.719 9.672 12.051 1.00 95.25 204 ASP A C 1
ATOM 1459 O O . ASP A 1 204 ? -14.882 8.829 12.378 1.00 95.25 204 ASP A O 1
ATOM 1463 N N . LYS A 1 205 ? -16.541 10.216 12.960 1.00 93.81 205 LYS A N 1
ATOM 1464 C CA . LYS A 1 205 ? -16.486 9.908 14.399 1.00 93.81 205 LYS A CA 1
ATOM 1465 C C . LYS A 1 205 ? -17.746 9.226 14.919 1.00 93.81 205 LYS A C 1
ATOM 1467 O O . LYS A 1 205 ? -18.867 9.522 14.503 1.00 93.81 205 LYS A O 1
ATOM 1472 N N . THR A 1 206 ? -17.554 8.383 15.932 1.00 90.62 206 THR A N 1
ATOM 1473 C CA . THR A 1 206 ? -18.597 7.972 16.883 1.00 90.62 206 THR A CA 1
ATOM 1474 C C . THR A 1 206 ? -19.877 7.443 16.219 1.00 90.62 206 THR A C 1
ATOM 1476 O O . 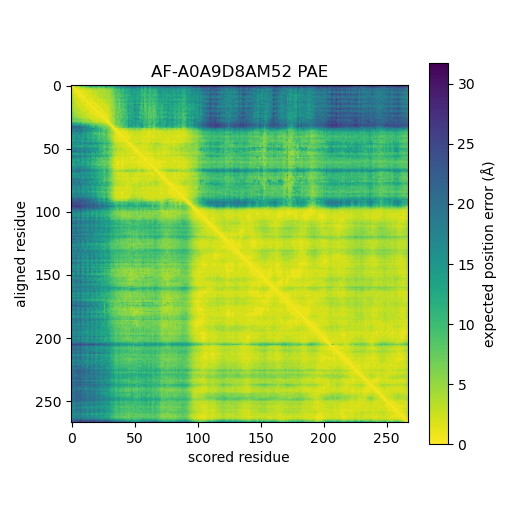THR A 1 206 ? -19.899 6.312 15.738 1.00 90.62 206 THR A O 1
ATOM 1479 N N . LYS A 1 207 ? -20.960 8.230 16.223 1.00 93.50 207 LYS A N 1
ATOM 1480 C CA . LYS A 1 207 ? -22.288 7.824 15.758 1.00 93.50 207 LYS A CA 1
ATOM 1481 C C . LYS A 1 207 ? -22.320 7.641 14.243 1.00 93.50 207 LYS A C 1
ATOM 1483 O O . LYS A 1 207 ? -22.906 6.662 13.800 1.00 93.50 207 LYS A O 1
ATOM 1488 N N . ALA A 1 208 ? -21.658 8.521 13.487 1.00 94.81 208 ALA A N 1
ATOM 1489 C CA . ALA A 1 208 ? -21.633 8.456 12.027 1.00 94.81 208 ALA A CA 1
ATOM 1490 C C . ALA A 1 208 ? -21.050 7.118 11.549 1.00 94.81 208 ALA A C 1
ATOM 1492 O O . ALA A 1 208 ? -21.678 6.411 10.769 1.00 94.81 208 ALA A O 1
ATOM 1493 N N . VAL A 1 209 ? -19.925 6.695 12.137 1.00 95.25 209 VAL A N 1
ATOM 1494 C CA . VAL A 1 209 ? -19.310 5.394 11.834 1.00 95.25 209 VAL A CA 1
ATOM 1495 C C . VAL A 1 209 ? -20.234 4.239 12.216 1.00 95.25 209 VAL A C 1
ATOM 1497 O O . VAL A 1 209 ? -20.482 3.361 11.397 1.00 95.25 209 VAL A O 1
ATOM 1500 N N . LYS A 1 210 ? -20.795 4.244 13.433 1.00 94.69 210 LYS A N 1
ATOM 1501 C CA . LYS A 1 210 ? -21.662 3.153 13.917 1.00 94.69 210 LYS A CA 1
ATOM 1502 C C . LYS A 1 210 ? -22.956 2.992 13.115 1.00 94.69 210 LYS A C 1
ATOM 1504 O O . LYS A 1 210 ? -23.516 1.902 13.105 1.00 94.69 210 LYS A O 1
ATOM 1509 N N . GLN A 1 211 ? -23.435 4.055 12.472 1.00 94.69 211 GLN A N 1
ATOM 1510 C CA . GLN A 1 211 ? -24.605 4.001 11.594 1.00 94.69 211 GLN A CA 1
ATOM 1511 C C . GLN A 1 211 ? -24.317 3.278 10.274 1.00 94.69 211 GLN A C 1
ATOM 1513 O O . GLN A 1 211 ? -25.244 2.728 9.688 1.00 94.69 211 GLN A O 1
ATOM 1518 N N . VAL A 1 212 ? -23.059 3.261 9.817 1.00 95.75 212 VAL A N 1
ATOM 1519 C CA . VAL A 1 212 ? -22.689 2.740 8.489 1.00 95.75 212 VAL A CA 1
ATOM 1520 C C . VAL A 1 212 ? -21.776 1.518 8.524 1.00 95.75 212 VAL A C 1
ATOM 1522 O O . VAL A 1 212 ? -21.681 0.817 7.524 1.00 95.75 212 VAL A O 1
ATOM 1525 N N . CYS A 1 213 ? -21.068 1.260 9.626 1.00 97.00 213 CYS A N 1
ATOM 1526 C CA . CYS A 1 213 ? 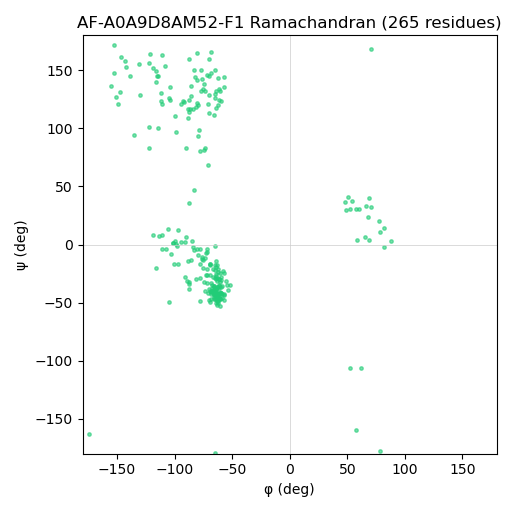-20.115 0.161 9.727 1.00 97.00 213 CYS A CA 1
ATOM 1527 C C . CYS A 1 213 ? -19.990 -0.366 11.163 1.00 97.00 213 CYS A C 1
ATOM 1529 O O . CYS A 1 213 ? -19.675 0.379 12.093 1.00 97.00 213 CYS A O 1
ATOM 1531 N N . LYS A 1 214 ? -20.154 -1.682 11.335 1.00 96.56 214 LYS A N 1
ATOM 1532 C CA . LYS A 1 214 ? -20.032 -2.358 12.640 1.00 96.56 214 LYS A CA 1
ATOM 1533 C C . LYS A 1 214 ? -18.585 -2.457 13.146 1.00 96.56 214 LYS A C 1
ATOM 1535 O O . LYS A 1 214 ? -18.373 -2.511 14.354 1.00 96.56 214 LY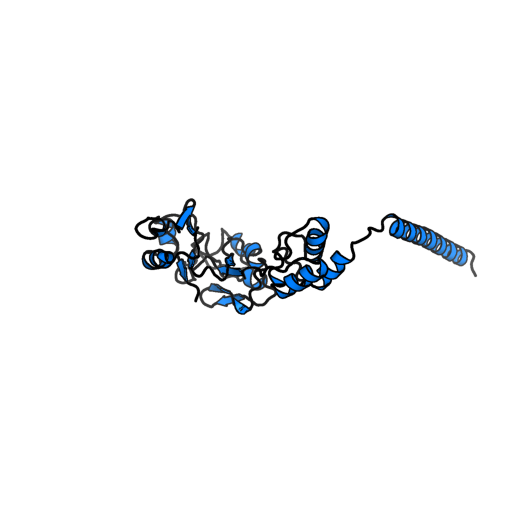S A O 1
ATOM 1540 N N . VAL A 1 215 ? -17.606 -2.461 12.236 1.00 96.88 215 VAL A N 1
ATOM 1541 C CA . VAL A 1 215 ? -16.170 -2.654 12.539 1.00 96.88 215 VAL A CA 1
ATOM 1542 C C . VAL A 1 215 ? -15.304 -1.422 12.263 1.00 96.88 215 VAL A C 1
ATOM 1544 O O . VAL A 1 215 ? -14.077 -1.478 12.335 1.00 96.88 215 VAL A O 1
ATOM 1547 N N . GLY A 1 216 ? -15.918 -0.282 11.942 1.00 96.75 216 GLY A N 1
ATOM 1548 C CA . GLY A 1 216 ? -15.199 0.958 11.650 1.00 96.75 216 GLY A CA 1
ATOM 1549 C C . GLY A 1 216 ? -14.588 1.588 12.904 1.00 96.75 216 GLY A C 1
ATOM 1550 O O . GLY A 1 216 ? -15.164 1.514 13.989 1.00 96.75 216 GLY A O 1
ATOM 1551 N N . CYS A 1 217 ? -13.425 2.230 12.761 1.00 97.19 217 CYS A N 1
ATOM 1552 C CA . CYS A 1 217 ? -12.808 2.978 13.856 1.00 97.19 217 CYS A CA 1
ATOM 1553 C C . CYS A 1 217 ? -13.698 4.167 14.226 1.00 97.19 217 CYS A C 1
ATOM 1555 O O . CYS A 1 217 ? -14.026 4.982 13.374 1.00 97.19 217 CYS A O 1
ATOM 1557 N N . THR A 1 218 ? -14.078 4.293 15.498 1.00 96.81 218 THR A N 1
ATOM 1558 C CA . THR A 1 218 ? -14.984 5.363 15.951 1.00 96.81 218 THR A CA 1
ATOM 1559 C C . THR A 1 218 ? -14.262 6.575 16.542 1.00 96.81 218 THR A C 1
ATOM 1561 O O . THR A 1 218 ? -14.910 7.370 17.224 1.00 96.81 218 THR A O 1
ATOM 1564 N N . ALA A 1 219 ? -12.939 6.686 16.371 1.00 96.44 219 ALA A N 1
ATOM 1565 C CA . ALA A 1 219 ? -12.100 7.740 16.955 1.00 96.44 219 ALA A CA 1
ATOM 1566 C C . ALA A 1 219 ? -12.231 7.881 18.492 1.00 96.44 219 ALA A C 1
ATOM 1568 O O . ALA A 1 219 ? -12.226 8.983 19.034 1.00 96.44 219 ALA A O 1
ATOM 1569 N N . CYS A 1 220 ? -12.375 6.764 19.220 1.00 95.38 220 CYS A N 1
ATOM 1570 C CA . CYS A 1 220 ? -12.619 6.773 20.674 1.00 95.38 220 CYS A CA 1
ATOM 1571 C C . CYS A 1 220 ? -11.379 7.035 21.549 1.00 95.38 220 CYS A C 1
ATOM 1573 O O . CYS A 1 220 ? -11.512 7.064 22.771 1.00 95.38 220 CYS A O 1
ATOM 1575 N N . THR A 1 221 ? -10.194 7.144 20.936 1.00 95.62 221 THR A N 1
ATOM 1576 C CA . THR A 1 221 ? -8.877 7.374 21.567 1.00 95.62 221 THR A CA 1
ATOM 1577 C C . THR A 1 221 ? -8.427 6.344 22.609 1.00 95.62 221 THR A C 1
ATOM 1579 O O . THR A 1 221 ? -7.363 6.491 23.195 1.00 95.62 221 THR A O 1
ATOM 1582 N N . LEU A 1 222 ? -9.179 5.261 22.842 1.00 95.81 222 LEU A N 1
ATOM 1583 C CA . LEU A 1 222 ? -8.818 4.247 23.842 1.00 95.81 222 LEU A CA 1
ATOM 1584 C C . LEU A 1 222 ? -7.460 3.599 23.561 1.00 95.81 222 LEU A C 1
ATOM 1586 O O . LEU A 1 222 ? -6.681 3.416 24.487 1.00 95.81 222 LEU A O 1
ATOM 1590 N N . CYS A 1 223 ? -7.181 3.291 22.297 1.00 95.81 223 CYS A N 1
ATOM 1591 C CA . CYS A 1 223 ? -5.950 2.639 21.860 1.00 95.81 223 CYS A CA 1
ATOM 1592 C C . CYS A 1 223 ? -4.690 3.490 22.036 1.00 95.81 223 CYS A C 1
ATOM 1594 O O . CYS A 1 223 ? -3.622 2.910 22.068 1.00 95.81 223 CYS A O 1
ATOM 1596 N N . SER A 1 224 ? -4.802 4.818 22.145 1.00 95.75 224 SER A N 1
ATOM 1597 C CA . SER A 1 224 ? -3.658 5.716 22.360 1.00 95.75 224 SER A CA 1
ATOM 1598 C C . SER A 1 224 ? -3.474 6.101 23.830 1.00 95.75 224 SER A C 1
ATOM 1600 O O . SER A 1 224 ? -2.604 6.900 24.162 1.00 95.75 224 SER A O 1
ATOM 1602 N N . LYS A 1 225 ? -4.343 5.623 24.731 1.00 96.38 225 LYS A N 1
ATOM 1603 C CA . LYS A 1 225 ? -4.210 5.904 26.164 1.00 96.38 225 LYS A CA 1
ATOM 1604 C C . LYS A 1 225 ? -3.100 5.043 26.747 1.00 96.38 225 LYS A C 1
ATOM 1606 O O . LYS A 1 225 ? -3.046 3.848 26.476 1.00 96.38 225 LYS A O 1
ATOM 1611 N N . GLU A 1 226 ? -2.336 5.616 27.669 1.00 93.56 226 GLU A N 1
ATOM 1612 C CA . GLU A 1 226 ? -1.260 4.937 28.405 1.00 93.56 226 GLU A CA 1
ATOM 1613 C C . GLU A 1 226 ? -1.721 3.623 29.066 1.00 93.56 226 GLU A C 1
ATOM 1615 O O . GLU A 1 226 ? -1.014 2.626 29.055 1.00 93.56 226 GLU A O 1
ATOM 1620 N N . LYS A 1 227 ? -2.972 3.554 29.548 1.00 94.44 227 LYS A N 1
ATOM 1621 C CA . LYS A 1 227 ? -3.559 2.320 30.115 1.00 94.44 227 LYS A CA 1
ATOM 1622 C C . LYS A 1 227 ? -3.712 1.166 29.100 1.00 94.44 227 LYS A C 1
ATOM 1624 O O . LYS A 1 227 ? -3.947 0.015 29.487 1.00 94.44 227 LYS A O 1
ATOM 1629 N N . VAL A 1 228 ? -3.703 1.462 27.804 1.00 94.19 228 VAL A N 1
ATOM 1630 C CA . VAL A 1 228 ? -3.830 0.477 26.720 1.00 94.19 228 VAL A CA 1
ATOM 1631 C C . VAL A 1 228 ? -2.477 0.240 26.067 1.00 94.19 228 VAL A C 1
ATOM 1633 O O . VAL A 1 228 ? -2.065 -0.913 25.992 1.00 94.19 228 VAL A O 1
ATOM 1636 N N . THR A 1 229 ? -1.778 1.312 25.698 1.00 94.12 229 THR A N 1
ATOM 1637 C CA . THR A 1 229 ? -0.428 1.283 25.119 1.00 94.12 229 THR A CA 1
ATOM 1638 C C . THR A 1 229 ? 0.542 2.102 25.980 1.00 94.12 229 THR A C 1
ATOM 1640 O O . THR A 1 229 ? 0.771 3.281 25.684 1.00 94.12 229 THR A O 1
ATOM 1643 N N . PRO A 1 230 ? 1.100 1.526 27.065 1.00 92.94 230 PRO A N 1
ATOM 1644 C CA . PRO A 1 230 ? 2.037 2.227 27.947 1.00 92.94 230 PRO A CA 1
ATOM 1645 C C . PRO A 1 230 ? 3.302 2.709 27.233 1.00 92.94 230 PRO A C 1
ATOM 1647 O O . PRO A 1 230 ? 3.892 3.704 27.636 1.00 92.94 230 PRO A O 1
ATOM 1650 N N . SER A 1 231 ? 3.712 2.028 26.159 1.00 93.25 231 SER A N 1
ATOM 1651 C CA . SER A 1 231 ? 4.900 2.403 25.386 1.00 93.25 231 SER A CA 1
ATOM 1652 C C . SER A 1 231 ? 4.714 3.657 24.524 1.00 93.25 231 SER A C 1
ATOM 1654 O O . SER A 1 231 ? 5.674 4.115 23.908 1.00 93.25 231 SER A O 1
ATOM 1656 N N . GLY A 1 232 ? 3.489 4.191 24.425 1.00 92.81 232 GLY A N 1
ATOM 1657 C CA . GLY A 1 232 ? 3.168 5.262 23.480 1.00 92.81 232 GLY A CA 1
ATOM 1658 C C . GLY A 1 232 ? 3.224 4.804 22.018 1.00 92.81 232 GLY A C 1
ATOM 1659 O O . GLY A 1 232 ? 3.411 5.619 21.120 1.00 92.81 232 GLY A O 1
ATOM 1660 N N . SER A 1 233 ? 3.065 3.502 21.755 1.00 93.88 233 SER A N 1
ATOM 1661 C CA . SER A 1 233 ? 3.135 2.917 20.410 1.00 93.88 233 SER A CA 1
ATOM 1662 C C . SER A 1 233 ? 2.035 3.392 19.455 1.00 93.88 233 SER A C 1
ATOM 1664 O O . SER A 1 233 ? 2.168 3.188 18.246 1.00 93.88 233 SER A O 1
ATOM 1666 N N . ILE A 1 234 ? 0.974 4.036 19.961 1.00 96.31 234 ILE A N 1
ATOM 1667 C CA . ILE A 1 234 ? -0.145 4.568 19.176 1.00 96.31 234 ILE A CA 1
ATOM 1668 C C . ILE A 1 234 ? -0.429 6.023 19.554 1.00 96.31 234 ILE A C 1
ATOM 1670 O O . ILE A 1 234 ? -0.700 6.333 20.712 1.00 96.31 234 ILE A O 1
ATOM 1674 N N . GLU A 1 235 ? -0.493 6.889 18.546 1.00 96.12 235 GLU A N 1
ATOM 1675 C CA . GLU A 1 235 ? -0.918 8.286 18.662 1.00 96.12 235 GLU A CA 1
ATOM 1676 C C . GLU A 1 235 ? -2.160 8.538 17.798 1.00 96.12 235 GLU A C 1
ATOM 1678 O O . GLU A 1 235 ? -2.378 7.862 16.795 1.00 96.12 235 GLU A O 1
ATOM 1683 N N . MET A 1 236 ? -3.010 9.493 18.174 1.00 95.88 236 MET A N 1
ATOM 1684 C CA . MET A 1 236 ? -4.147 9.888 17.338 1.00 95.88 236 MET A CA 1
ATOM 1685 C C . MET A 1 236 ? -3.730 10.984 16.356 1.00 95.88 236 MET A C 1
ATOM 1687 O O . MET A 1 236 ? -3.437 12.102 16.764 1.00 95.88 236 MET A O 1
ATOM 1691 N N . GLU A 1 237 ? -3.786 10.689 15.060 1.00 94.38 237 GLU A N 1
ATOM 1692 C CA . GLU A 1 237 ? -3.607 11.668 13.988 1.00 94.38 237 GLU A CA 1
ATOM 1693 C C . GLU A 1 237 ? -4.994 12.088 13.478 1.00 94.38 237 GLU A C 1
ATOM 1695 O O . GLU A 1 237 ? -5.661 11.382 12.715 1.00 94.38 237 GLU A O 1
ATOM 1700 N N . GLY A 1 238 ? -5.492 13.217 13.992 1.00 93.25 238 GLY A N 1
ATOM 1701 C CA . GLY A 1 238 ? -6.874 13.639 13.775 1.00 93.25 238 GLY A CA 1
ATOM 1702 C C . GLY A 1 238 ? -7.866 12.623 14.349 1.00 93.25 238 GLY A C 1
ATOM 1703 O O . GLY A 1 238 ? -8.053 12.534 15.563 1.00 93.25 238 GLY A O 1
ATOM 1704 N N . ASN A 1 239 ? -8.527 11.864 13.471 1.00 95.12 239 ASN A N 1
ATOM 1705 C CA . ASN A 1 239 ? -9.589 10.924 13.850 1.00 95.12 239 ASN A CA 1
ATOM 1706 C C . ASN A 1 239 ? -9.159 9.456 13.749 1.00 95.12 239 ASN A C 1
ATOM 1708 O O . ASN A 1 239 ? -9.920 8.572 14.143 1.00 95.12 239 ASN A O 1
ATOM 1712 N N . LEU A 1 240 ? -7.941 9.191 13.271 1.00 95.75 240 LEU A N 1
ATOM 1713 C CA . LEU A 1 240 ? -7.419 7.843 13.082 1.00 95.75 240 LEU A CA 1
ATOM 1714 C C . LEU A 1 240 ? -6.204 7.595 13.985 1.00 95.75 240 LEU A C 1
ATOM 1716 O O . LEU A 1 240 ? -5.360 8.477 14.138 1.00 95.75 240 LEU A O 1
ATOM 1720 N N . PRO A 1 241 ? -6.084 6.401 14.588 1.00 96.19 241 PRO A N 1
ATOM 1721 C CA . PRO A 1 241 ? -4.874 6.019 15.294 1.00 96.19 241 PRO A CA 1
ATOM 1722 C C . PRO A 1 241 ? -3.741 5.700 14.313 1.00 96.19 241 PRO A C 1
ATOM 1724 O O . PRO A 1 241 ? -3.901 4.911 13.378 1.00 96.19 241 PRO A O 1
ATOM 1727 N N . LYS A 1 242 ? -2.572 6.270 14.583 1.00 95.94 242 LYS A N 1
ATOM 1728 C CA . LYS A 1 242 ? -1.300 6.022 13.918 1.00 95.94 242 LYS A CA 1
ATOM 1729 C C . LYS A 1 242 ? -0.422 5.166 14.823 1.00 95.94 242 LYS A C 1
ATOM 1731 O O . LYS A 1 242 ? -0.188 5.512 15.975 1.00 95.94 242 LYS A O 1
ATOM 1736 N N . ILE A 1 243 ? 0.068 4.050 14.293 1.00 96.06 243 ILE A N 1
ATOM 1737 C CA . ILE A 1 243 ? 1.030 3.192 14.992 1.00 96.06 243 ILE A CA 1
ATOM 1738 C C . ILE A 1 243 ? 2.427 3.773 14.755 1.00 96.06 243 ILE A C 1
ATOM 1740 O O . ILE A 1 243 ? 2.873 3.837 13.610 1.00 96.06 243 ILE A O 1
ATOM 1744 N N . LEU A 1 244 ? 3.090 4.203 15.827 1.00 94.12 244 LEU A N 1
ATOM 1745 C CA . LEU A 1 244 ? 4.447 4.754 15.812 1.00 94.12 244 LEU A CA 1
ATOM 1746 C C . LEU A 1 244 ? 5.505 3.654 15.942 1.00 94.12 244 LEU A C 1
ATOM 1748 O O . LEU A 1 244 ? 6.535 3.705 15.276 1.00 94.12 244 LEU A O 1
ATOM 1752 N N . ASN A 1 245 ? 5.236 2.635 16.765 1.00 93.31 245 ASN A N 1
ATOM 1753 C CA . ASN A 1 245 ? 6.136 1.501 16.964 1.00 93.31 245 ASN A CA 1
ATOM 1754 C C . ASN A 1 245 ? 5.435 0.184 16.624 1.00 93.31 245 ASN A C 1
ATOM 1756 O O . ASN A 1 245 ? 4.681 -0.359 17.426 1.00 93.31 245 ASN A O 1
ATOM 1760 N N . ILE A 1 246 ? 5.727 -0.347 15.437 1.00 92.81 246 ILE A N 1
ATOM 1761 C CA . ILE A 1 246 ? 5.122 -1.577 14.903 1.00 92.81 246 ILE A CA 1
ATOM 1762 C C . ILE A 1 246 ? 5.554 -2.857 15.638 1.00 92.81 246 ILE A C 1
ATOM 1764 O O . ILE A 1 246 ? 4.904 -3.886 15.474 1.00 92.81 246 ILE A O 1
ATOM 1768 N N . LYS A 1 247 ? 6.646 -2.805 16.416 1.00 90.56 247 LYS A N 1
ATOM 1769 C CA . LYS A 1 247 ? 7.208 -3.947 17.160 1.00 90.56 247 LYS A CA 1
ATOM 1770 C C . LYS A 1 247 ? 6.795 -3.958 18.635 1.00 90.56 247 LYS A C 1
ATOM 1772 O O . LYS A 1 247 ? 7.239 -4.830 19.374 1.00 90.56 247 LYS A O 1
ATOM 1777 N N . ALA A 1 248 ? 5.993 -2.992 19.081 1.00 91.62 248 ALA A N 1
ATOM 1778 C CA . ALA A 1 248 ? 5.589 -2.911 20.476 1.00 91.62 248 ALA A CA 1
ATOM 1779 C C . ALA A 1 248 ? 4.626 -4.053 20.846 1.00 91.62 248 ALA A C 1
ATOM 1781 O O . ALA A 1 248 ? 3.615 -4.279 20.181 1.00 91.62 248 ALA A O 1
ATOM 1782 N N . GLU A 1 249 ? 4.929 -4.766 21.932 1.00 89.56 249 GLU A N 1
ATOM 1783 C CA . GLU A 1 249 ? 4.122 -5.902 22.405 1.00 89.56 249 GLU A CA 1
ATOM 1784 C C . GLU A 1 249 ? 2.728 -5.471 22.893 1.00 89.56 249 GLU A C 1
ATOM 1786 O O . GLU A 1 249 ? 1.755 -6.222 22.778 1.00 89.56 249 GLU A O 1
ATOM 1791 N N . ASP A 1 250 ? 2.614 -4.230 23.378 1.00 90.88 250 ASP A N 1
ATOM 1792 C CA . ASP A 1 250 ? 1.371 -3.640 23.880 1.00 90.88 250 ASP A CA 1
ATOM 1793 C C . ASP A 1 250 ? 0.347 -3.306 22.783 1.00 90.88 250 ASP A C 1
ATOM 1795 O O . ASP A 1 250 ? -0.805 -3.004 23.100 1.00 90.88 250 ASP A O 1
ATOM 1799 N N . LEU A 1 251 ? 0.702 -3.446 21.499 1.00 93.62 251 LEU A N 1
ATOM 1800 C CA . LEU A 1 251 ? -0.256 -3.346 20.395 1.00 93.62 251 LEU A CA 1
ATOM 1801 C C . LEU A 1 251 ? -1.369 -4.394 20.507 1.00 93.62 251 LEU A C 1
ATOM 1803 O O . LEU A 1 251 ? -2.506 -4.116 20.125 1.00 93.62 251 LEU A O 1
ATOM 1807 N N . ASN A 1 252 ? -1.089 -5.565 21.088 1.00 94.38 252 ASN A N 1
ATOM 1808 C CA . ASN A 1 252 ? -2.111 -6.587 21.332 1.00 94.38 252 ASN A CA 1
ATOM 1809 C C . ASN A 1 252 ? -3.213 -6.076 22.274 1.00 94.38 252 ASN A C 1
ATOM 1811 O O . ASN A 1 252 ? -4.396 -6.303 22.023 1.00 94.38 252 ASN A O 1
ATOM 1815 N N . ASN A 1 253 ? -2.855 -5.272 23.282 1.00 95.25 253 ASN A N 1
ATOM 1816 C CA . ASN A 1 253 ? -3.837 -4.648 24.169 1.00 95.25 253 ASN A CA 1
ATOM 1817 C C . ASN A 1 253 ? -4.771 -3.709 23.396 1.00 95.25 253 ASN A C 1
ATOM 1819 O O . ASN A 1 253 ? -5.955 -3.606 23.723 1.00 95.25 253 ASN A O 1
ATOM 1823 N N . ALA A 1 254 ? -4.248 -2.997 22.391 1.00 94.88 254 ALA A N 1
ATOM 1824 C CA . ALA A 1 254 ? -5.049 -2.117 21.547 1.00 94.88 254 ALA A CA 1
ATOM 1825 C C . ALA A 1 254 ? -6.037 -2.907 20.680 1.00 94.88 254 ALA A C 1
ATOM 1827 O O . ALA A 1 254 ? -7.176 -2.466 20.520 1.00 94.88 254 ALA A O 1
ATOM 1828 N N . VAL A 1 255 ? -5.636 -4.079 20.177 1.00 96.12 255 VAL A N 1
ATOM 1829 C CA . VAL A 1 255 ? -6.521 -4.998 19.445 1.00 96.12 255 VAL A CA 1
ATOM 1830 C C . VAL A 1 255 ? -7.644 -5.499 20.356 1.00 96.12 255 VAL A C 1
ATOM 1832 O O . VAL A 1 255 ? -8.817 -5.357 20.012 1.00 96.12 255 VAL A O 1
ATOM 1835 N N . GLU A 1 256 ? -7.303 -6.018 21.537 1.00 95.94 256 GLU A N 1
ATOM 1836 C CA . GLU A 1 256 ? -8.265 -6.598 22.484 1.00 95.94 256 GLU A CA 1
ATOM 1837 C C . GLU A 1 256 ? -9.256 -5.571 23.037 1.00 95.94 256 GLU A C 1
ATOM 1839 O O . GLU A 1 256 ? -10.455 -5.835 23.140 1.00 95.94 256 GLU A O 1
ATOM 1844 N N . LYS A 1 257 ? -8.771 -4.373 23.381 1.00 96.00 257 LYS A N 1
ATOM 1845 C CA . LYS A 1 257 ? -9.593 -3.314 23.983 1.00 96.00 257 LYS A CA 1
ATOM 1846 C C . LYS A 1 257 ? -10.348 -2.477 22.948 1.00 96.00 257 LYS A C 1
ATOM 1848 O O . LYS A 1 257 ? -11.100 -1.582 23.340 1.00 96.00 257 LYS A O 1
ATOM 1853 N N . CYS A 1 258 ? -10.170 -2.725 21.646 1.00 96.56 258 CYS A N 1
ATOM 1854 C CA . CYS A 1 258 ? -10.880 -2.009 20.588 1.00 96.56 258 CYS A CA 1
ATOM 1855 C C . CYS A 1 258 ? -12.371 -2.406 20.565 1.00 96.56 258 CYS A C 1
ATOM 1857 O O . CYS A 1 258 ? -12.691 -3.529 20.169 1.00 96.56 258 CYS A O 1
ATOM 1859 N N . PRO A 1 259 ? -13.318 -1.498 20.886 1.00 94.94 259 PRO A N 1
ATOM 1860 C CA . PRO A 1 259 ? -14.738 -1.858 20.993 1.00 94.94 259 PRO A CA 1
ATOM 1861 C C . PRO A 1 259 ? -15.354 -2.347 19.678 1.00 94.94 259 PRO A C 1
ATOM 1863 O O . PRO A 1 259 ? -16.303 -3.125 19.682 1.00 94.94 259 PRO A O 1
ATOM 1866 N N . THR A 1 260 ? -14.827 -1.865 18.553 1.00 95.31 260 THR A N 1
ATOM 1867 C CA . THR A 1 260 ? -15.286 -2.182 17.195 1.00 95.31 260 THR A CA 1
ATOM 1868 C C . THR A 1 260 ? -14.401 -3.203 16.489 1.00 95.31 260 THR A C 1
ATOM 1870 O O . THR A 1 260 ? -14.667 -3.520 15.336 1.00 95.31 260 THR A O 1
ATOM 1873 N N . LYS A 1 261 ? -13.349 -3.717 17.146 1.00 96.44 261 LYS A N 1
ATOM 1874 C CA . LYS A 1 261 ? -12.383 -4.655 16.548 1.00 96.44 261 LYS A CA 1
ATOM 1875 C C . LYS A 1 261 ? -11.822 -4.160 15.203 1.00 96.44 261 LYS A C 1
ATOM 1877 O O . LYS A 1 261 ? -11.670 -4.913 14.250 1.00 96.44 261 LYS A O 1
ATOM 1882 N N . SER A 1 262 ? -11.526 -2.862 15.120 1.00 96.44 262 SER A N 1
ATOM 1883 C CA . SER A 1 262 ? -11.101 -2.203 13.875 1.00 96.44 262 SER A CA 1
ATOM 1884 C C . SER A 1 262 ? -9.656 -2.490 13.466 1.00 96.44 262 SER A C 1
ATOM 1886 O O . SER A 1 262 ? -9.269 -2.148 12.347 1.00 96.44 262 SER A O 1
ATOM 1888 N N . TYR A 1 263 ? -8.856 -3.099 14.340 1.00 97.00 263 TYR A N 1
ATOM 1889 C CA . TYR A 1 263 ? -7.506 -3.550 14.012 1.00 97.00 263 TYR A CA 1
ATOM 1890 C C . TYR A 1 263 ? -7.533 -4.907 13.310 1.00 97.00 263 TYR A C 1
ATOM 1892 O O . TYR A 1 263 ? -8.349 -5.764 13.639 1.00 97.00 263 TYR A O 1
ATOM 1900 N N . VAL A 1 264 ? -6.622 -5.081 12.358 1.00 95.81 264 VAL A N 1
ATOM 1901 C CA . VAL A 1 264 ? -6.348 -6.345 11.674 1.00 95.81 264 VAL A CA 1
ATOM 1902 C C . VAL A 1 264 ? -5.053 -6.914 12.238 1.00 95.81 264 VAL A C 1
ATOM 1904 O O . VAL A 1 264 ? -4.075 -6.180 12.403 1.00 95.81 264 VAL A O 1
ATOM 1907 N N . VAL A 1 265 ? -5.058 -8.216 12.511 1.00 94.88 265 VAL A N 1
ATOM 1908 C CA . VAL A 1 265 ? -3.879 -8.985 12.921 1.00 94.88 265 VAL A CA 1
ATOM 1909 C C . VAL A 1 265 ? -3.523 -9.938 11.785 1.00 94.88 265 VAL A C 1
ATOM 1911 O O . VAL A 1 265 ? -4.359 -10.737 11.366 1.00 94.88 265 VAL A O 1
ATOM 1914 N N . ARG A 1 266 ? -2.304 -9.816 11.262 1.00 88.94 266 ARG A N 1
ATOM 1915 C CA . ARG A 1 266 ? -1.722 -10.725 10.270 1.00 88.94 266 ARG A CA 1
ATOM 1916 C C . ARG A 1 266 ? -1.075 -11.900 10.992 1.00 88.94 266 ARG A C 1
ATOM 1918 O O . ARG A 1 266 ? -0.405 -11.697 12.009 1.00 88.94 266 ARG A O 1
ATOM 1925 N N . ASN A 1 267 ? -1.307 -13.095 10.460 1.00 72.50 267 ASN A N 1
ATOM 1926 C CA . ASN A 1 267 ? -0.721 -14.338 10.958 1.00 72.50 267 ASN A CA 1
ATOM 1927 C C . ASN A 1 267 ? 0.668 -14.555 10.364 1.00 72.50 267 ASN A C 1
ATOM 1929 O O . ASN A 1 267 ? 0.830 -14.240 9.166 1.00 72.50 267 ASN A O 1
#

Nearest PDB structures (foldseek):
  7zc6-assembly1_B  TM=8.064E-01  e=1.435E-13  Clostridium tetanomorphum
  8a5e-assembly1_B  TM=8.733E-01  e=2.806E-02  Acetobacterium woodii DSM 1030
  9bt4-assembly1_H  TM=9.311E-01  e=8.648E-02  Methanosarcina acetivorans C2A
  7q4w-assembly1_B  TM=3.669E-01  e=5.187E-03  Acetobacterium woodii DSM 1030
  7q4v-assembly1_B  TM=3.286E-01  e=2.507E-02  Acetobacterium woodii DSM 1030